Protein AF-A0A5C7PXZ5-F1 (afdb_monomer_lite)

Structure (mmCIF, N/CA/C/O backbone):
data_AF-A0A5C7PXZ5-F1
#
_entry.id   AF-A0A5C7PXZ5-F1
#
loop_
_atom_site.group_PDB
_atom_site.id
_atom_site.type_symbol
_atom_site.label_atom_id
_atom_site.label_alt_id
_atom_site.label_comp_id
_atom_site.label_asym_id
_atom_site.label_entity_id
_atom_site.label_seq_id
_atom_site.pdbx_PDB_ins_code
_atom_site.Cartn_x
_atom_site.Cartn_y
_atom_site.Cartn_z
_atom_site.occupancy
_atom_site.B_iso_or_equiv
_atom_site.auth_seq_id
_atom_site.auth_comp_id
_atom_site.auth_asym_id
_atom_site.auth_atom_id
_atom_site.pdbx_PDB_model_num
ATOM 1 N N . MET A 1 1 ? 3.813 -36.160 52.158 1.00 49.31 1 MET A N 1
ATOM 2 C CA . MET A 1 1 ? 2.503 -36.139 51.456 1.00 49.31 1 MET A CA 1
ATOM 3 C C . MET A 1 1 ? 2.066 -34.764 50.925 1.00 49.31 1 MET A C 1
ATOM 5 O O . MET A 1 1 ? 1.296 -34.746 49.976 1.00 49.31 1 MET A O 1
ATOM 9 N N . LYS A 1 2 ? 2.535 -33.619 51.458 1.00 47.44 2 LYS A N 1
ATOM 10 C CA . LYS A 1 2 ? 2.161 -32.284 50.932 1.00 47.44 2 LYS A CA 1
ATOM 11 C C . LYS A 1 2 ? 2.876 -31.877 49.628 1.00 47.44 2 LYS A C 1
ATOM 13 O O . LYS A 1 2 ? 2.254 -31.211 48.817 1.00 47.44 2 LYS A O 1
ATOM 18 N N . LEU A 1 3 ? 4.110 -32.340 49.382 1.00 50.12 3 LEU A N 1
ATOM 19 C CA . LEU A 1 3 ? 4.849 -32.027 48.143 1.00 50.12 3 LEU A CA 1
ATOM 20 C C . LEU A 1 3 ? 4.257 -32.674 46.877 1.00 50.12 3 LEU A C 1
ATOM 22 O O . LEU A 1 3 ? 4.275 -32.067 45.815 1.00 50.12 3 LEU A O 1
ATOM 26 N N . PHE A 1 4 ? 3.669 -33.869 46.980 1.00 51.44 4 PHE A N 1
ATOM 27 C CA . PHE A 1 4 ? 3.073 -34.553 45.821 1.00 51.44 4 PHE A CA 1
ATOM 28 C C . PHE A 1 4 ? 1.766 -33.907 45.332 1.00 51.44 4 PHE A C 1
ATOM 30 O O . PHE A 1 4 ? 1.390 -34.088 44.179 1.00 51.44 4 PHE A O 1
ATOM 37 N N . ARG A 1 5 ? 1.081 -33.122 46.179 1.00 52.03 5 ARG A N 1
ATOM 38 C CA . ARG A 1 5 ? -0.175 -32.441 45.818 1.00 52.03 5 ARG A CA 1
ATOM 39 C C . ARG A 1 5 ? 0.039 -31.136 45.044 1.00 52.03 5 ARG A C 1
ATOM 41 O O . ARG A 1 5 ? -0.860 -30.726 44.323 1.00 52.03 5 ARG A O 1
ATOM 48 N N . SER A 1 6 ? 1.209 -30.510 45.161 1.00 53.41 6 SER A N 1
ATOM 49 C CA . SER A 1 6 ? 1.567 -29.276 44.444 1.00 53.41 6 SER A CA 1
ATOM 50 C C . SER A 1 6 ? 2.290 -29.524 43.114 1.00 53.41 6 SER A C 1
ATOM 52 O O . SER A 1 6 ? 2.285 -28.650 42.254 1.00 53.41 6 SER A O 1
ATOM 54 N N . LEU A 1 7 ? 2.854 -30.718 42.908 1.00 56.22 7 LEU A N 1
ATOM 55 C CA . LEU A 1 7 ? 3.503 -31.106 41.647 1.00 56.22 7 LEU A CA 1
ATOM 56 C C . LEU A 1 7 ? 2.503 -31.542 40.562 1.00 56.22 7 LEU A C 1
ATOM 58 O O . LEU A 1 7 ? 2.746 -31.318 39.380 1.00 56.22 7 LEU A O 1
ATOM 62 N N . ALA A 1 8 ? 1.357 -32.108 40.950 1.00 62.12 8 ALA A N 1
ATOM 63 C CA . ALA A 1 8 ? 0.322 -32.567 40.022 1.00 62.12 8 ALA A CA 1
ATOM 64 C C . ALA A 1 8 ? -0.288 -31.455 39.130 1.00 62.12 8 ALA A C 1
ATOM 66 O O . ALA A 1 8 ? -0.346 -31.655 37.917 1.00 62.12 8 ALA A O 1
ATOM 67 N N . PRO A 1 9 ? -0.695 -30.274 39.649 1.00 60.69 9 PRO A N 1
ATOM 68 C CA . PRO A 1 9 ? -1.223 -29.204 38.795 1.00 60.69 9 PRO A CA 1
ATOM 69 C C . PRO A 1 9 ? -0.147 -28.572 37.899 1.00 60.69 9 PRO A C 1
ATOM 71 O O . PRO A 1 9 ? -0.453 -28.130 36.796 1.00 60.69 9 PRO A O 1
ATOM 74 N N . MET A 1 10 ? 1.117 -28.574 38.332 1.00 62.66 10 MET A N 1
ATOM 75 C CA . MET A 1 10 ? 2.237 -28.035 37.555 1.00 62.66 10 MET A CA 1
ATOM 76 C C . MET A 1 10 ? 2.627 -28.971 36.399 1.00 62.66 10 MET A C 1
ATOM 78 O O . MET A 1 10 ? 2.881 -28.508 35.291 1.00 62.66 10 MET A O 1
ATOM 82 N N . ALA A 1 11 ? 2.581 -30.289 36.622 1.00 64.06 11 ALA A N 1
ATOM 83 C CA . ALA A 1 11 ? 2.761 -31.287 35.569 1.00 64.06 11 ALA A CA 1
ATOM 84 C C . ALA A 1 11 ? 1.606 -31.273 34.550 1.00 64.06 11 ALA A C 1
ATOM 86 O O . ALA A 1 11 ? 1.847 -31.409 33.353 1.00 64.06 11 ALA A O 1
ATOM 87 N N . LEU A 1 12 ? 0.366 -31.047 35.001 1.00 66.75 12 LEU A N 1
ATOM 88 C CA . LEU A 1 12 ? -0.795 -30.929 34.114 1.00 66.75 12 LEU A CA 1
ATOM 89 C C . LEU A 1 12 ? -0.745 -29.643 33.270 1.00 66.75 12 LEU A C 1
ATOM 91 O O . LEU A 1 12 ? -1.049 -29.686 32.082 1.00 66.75 12 LEU A O 1
ATOM 95 N N . ALA A 1 13 ? -0.294 -28.523 33.845 1.00 64.25 13 ALA A N 1
ATOM 96 C CA . ALA A 1 13 ? -0.066 -27.279 33.108 1.00 64.25 13 ALA A CA 1
ATOM 97 C C . ALA A 1 13 ? 1.065 -27.415 32.071 1.00 64.25 13 ALA A C 1
ATOM 99 O O . ALA A 1 13 ? 0.911 -26.962 30.941 1.00 64.25 13 ALA A O 1
ATOM 100 N N . ALA A 1 14 ? 2.167 -28.092 32.413 1.00 62.34 14 ALA A N 1
ATOM 101 C CA . ALA A 1 14 ? 3.251 -28.378 31.471 1.00 62.34 14 ALA A CA 1
ATOM 102 C C . ALA A 1 14 ? 2.803 -29.314 30.331 1.00 62.34 14 ALA A C 1
ATOM 104 O O . ALA A 1 14 ? 3.175 -29.101 29.179 1.00 62.34 14 ALA A O 1
ATOM 105 N N . ALA A 1 15 ? 1.955 -30.305 30.627 1.00 61.81 15 ALA A N 1
ATOM 106 C CA . ALA A 1 15 ? 1.370 -31.189 29.620 1.00 61.81 15 ALA A CA 1
ATOM 107 C C . ALA A 1 15 ? 0.373 -30.457 28.698 1.00 61.81 15 ALA A C 1
ATOM 109 O O . ALA A 1 15 ? 0.361 -30.714 27.498 1.00 61.81 15 ALA A O 1
ATOM 110 N N . LEU A 1 16 ? -0.415 -29.511 29.225 1.00 62.34 16 LEU A N 1
ATOM 111 C CA . LEU A 1 16 ? -1.320 -28.661 28.435 1.00 62.34 16 LEU A CA 1
ATOM 112 C C . LEU A 1 16 ? -0.563 -27.643 27.562 1.00 62.34 16 LEU A C 1
ATOM 114 O O . LEU A 1 16 ? -0.990 -27.380 26.441 1.00 62.34 16 LEU A O 1
ATOM 118 N N . LEU A 1 17 ? 0.575 -27.111 28.030 1.00 57.78 17 LEU A N 1
ATOM 119 C CA . LEU A 1 17 ? 1.456 -26.260 27.217 1.00 57.78 17 LEU A CA 1
ATOM 120 C C . LEU A 1 17 ? 2.140 -27.050 26.090 1.00 57.78 17 LEU A C 1
ATOM 122 O O . LEU A 1 17 ? 2.257 -26.538 24.982 1.00 57.78 17 LEU A O 1
ATOM 126 N N . ALA A 1 18 ? 2.548 -28.298 26.343 1.00 57.47 18 ALA A N 1
ATOM 127 C CA . ALA A 1 18 ? 3.116 -29.175 25.315 1.00 57.47 18 ALA A CA 1
ATOM 128 C C . ALA A 1 18 ? 2.061 -29.665 24.302 1.00 57.47 18 ALA A C 1
ATOM 130 O O . ALA A 1 18 ? 2.370 -29.835 23.126 1.00 57.47 18 ALA A O 1
ATOM 131 N N . ALA A 1 19 ? 0.804 -29.837 24.727 1.00 54.91 19 ALA A N 1
ATOM 132 C CA . ALA A 1 19 ? -0.304 -30.226 23.851 1.00 54.91 19 ALA A CA 1
ATOM 133 C C . ALA A 1 19 ? -0.785 -29.099 22.915 1.00 54.91 19 ALA A C 1
ATOM 135 O O . ALA A 1 19 ? -1.476 -29.379 21.941 1.00 54.91 19 ALA A O 1
ATOM 136 N N . CYS A 1 20 ? -0.408 -27.843 23.178 1.00 57.19 20 CYS A N 1
ATOM 137 C CA . CYS A 1 20 ? -0.696 -26.695 22.310 1.00 57.19 20 CYS A CA 1
ATOM 138 C C . CYS A 1 20 ? 0.466 -26.367 21.344 1.00 57.19 20 CYS A C 1
ATOM 140 O O . CYS A 1 20 ? 0.427 -25.347 20.665 1.00 57.19 20 CYS A O 1
ATOM 142 N N . GLY A 1 21 ? 1.528 -27.184 21.311 1.00 54.66 21 GLY A N 1
ATOM 143 C CA . GLY A 1 21 ? 2.786 -26.819 20.651 1.00 54.66 21 GLY A CA 1
ATOM 144 C C . GLY A 1 21 ? 3.535 -27.970 19.987 1.00 54.66 21 GLY A C 1
ATOM 145 O O . GLY A 1 21 ? 4.756 -28.034 20.099 1.00 54.66 21 GLY A O 1
ATOM 146 N N . GLY A 1 22 ? 2.845 -28.888 19.307 1.00 53.94 22 GLY A N 1
ATOM 147 C CA . GLY A 1 22 ? 3.546 -29.968 18.610 1.00 53.94 22 GLY A CA 1
ATOM 148 C C . GLY A 1 22 ? 2.640 -30.947 17.883 1.00 53.94 22 GLY A C 1
ATOM 149 O O . GLY A 1 22 ? 2.567 -32.111 18.263 1.00 53.94 22 GLY A O 1
ATOM 150 N N . GLY A 1 23 ? 1.949 -30.480 16.848 1.00 51.88 23 GLY A N 1
ATOM 151 C CA . GLY A 1 23 ? 1.152 -31.355 15.992 1.00 51.88 23 GLY A CA 1
ATOM 152 C C . GLY A 1 23 ? 0.195 -30.612 15.076 1.00 51.88 23 GLY A C 1
ATOM 153 O O . GLY A 1 23 ? -0.898 -31.120 14.836 1.00 51.88 23 GLY A O 1
ATOM 154 N N . ASP A 1 24 ? 0.564 -29.418 14.604 1.00 57.00 24 ASP A N 1
ATOM 155 C CA . ASP A 1 24 ? -0.227 -28.786 13.555 1.00 57.00 24 ASP A CA 1
ATOM 156 C C . ASP A 1 24 ? -0.241 -29.728 12.338 1.00 57.00 24 ASP A C 1
ATOM 158 O O . ASP A 1 24 ? 0.822 -30.229 11.945 1.00 57.00 24 ASP A O 1
ATOM 162 N N . PRO A 1 25 ? -1.419 -30.034 11.761 1.00 60.19 25 PRO A N 1
ATOM 163 C CA . PRO A 1 25 ? -1.467 -30.687 10.461 1.00 60.19 25 PRO A CA 1
ATOM 164 C C . PRO A 1 25 ? -0.656 -29.835 9.487 1.00 60.19 25 PRO A C 1
ATOM 166 O O . PRO A 1 25 ? -0.705 -28.613 9.598 1.00 60.19 25 PRO A O 1
ATOM 169 N N . ASP A 1 26 ? 0.083 -30.471 8.575 1.00 59.69 26 ASP A N 1
ATOM 170 C CA . A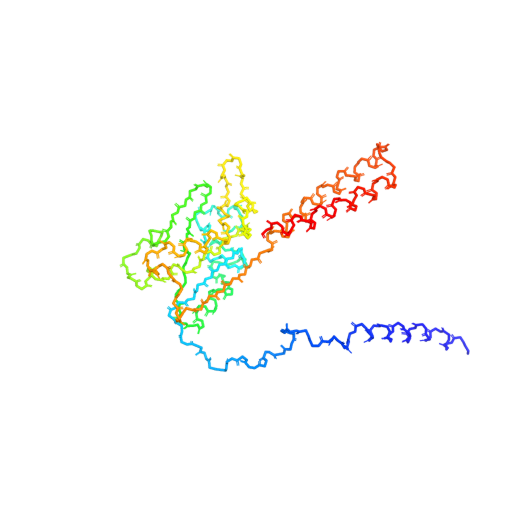SP A 1 26 ? 0.885 -29.796 7.549 1.00 59.69 26 ASP A CA 1
ATOM 171 C C . ASP A 1 26 ? 0.086 -28.624 6.959 1.00 59.69 26 ASP A C 1
ATOM 173 O O . ASP A 1 26 ? -0.892 -28.824 6.233 1.00 59.69 26 ASP A O 1
ATOM 177 N N . VAL A 1 27 ? 0.425 -27.401 7.380 1.00 60.31 27 VAL A N 1
ATOM 178 C CA . VAL A 1 27 ? -0.224 -26.191 6.894 1.00 60.31 27 VAL A CA 1
ATOM 179 C C . VAL A 1 27 ? 0.505 -25.883 5.598 1.00 60.31 27 VAL A C 1
ATOM 181 O O . VAL A 1 27 ? 1.711 -25.626 5.645 1.00 60.31 27 VAL A O 1
ATOM 184 N N . PRO A 1 28 ? -0.161 -25.909 4.431 1.00 52.69 28 PRO A N 1
ATOM 185 C CA . PRO A 1 28 ? 0.512 -25.631 3.171 1.00 52.69 28 PRO A CA 1
ATOM 186 C C . PRO A 1 28 ? 1.295 -24.311 3.262 1.00 52.69 28 PRO A C 1
ATOM 188 O O . PRO A 1 28 ? 0.706 -23.244 3.425 1.00 52.69 28 PRO A O 1
ATOM 191 N N . GLY A 1 29 ? 2.629 -24.399 3.207 1.00 54.91 29 GLY A N 1
ATOM 192 C CA . GLY A 1 29 ? 3.542 -23.256 3.332 1.00 54.91 29 GLY A CA 1
ATOM 193 C C . GLY A 1 29 ? 4.209 -23.030 4.701 1.00 54.91 29 GLY A C 1
ATOM 194 O O . GLY A 1 29 ? 4.941 -22.051 4.821 1.00 54.91 29 GLY A O 1
ATOM 195 N N . SER A 1 30 ? 4.013 -23.888 5.715 1.00 60.41 30 SER A N 1
ATOM 196 C CA . SER A 1 30 ? 4.630 -23.727 7.052 1.00 60.41 30 SER A CA 1
ATOM 197 C C . SER A 1 30 ? 5.912 -24.539 7.295 1.00 60.41 30 SER A C 1
ATOM 199 O O . SER A 1 30 ? 6.583 -24.329 8.305 1.00 60.41 30 SER A O 1
ATOM 201 N N . GLY A 1 31 ? 6.270 -25.468 6.404 1.00 61.38 31 GLY A N 1
ATOM 202 C CA . GLY A 1 31 ? 7.578 -26.136 6.411 1.00 61.38 31 GLY A CA 1
ATOM 203 C C . GLY A 1 31 ? 8.673 -25.275 5.771 1.00 61.38 31 GLY A C 1
ATOM 204 O O . GLY A 1 31 ? 8.380 -24.322 5.048 1.00 61.38 31 GLY A O 1
ATOM 205 N N . SER A 1 32 ? 9.955 -25.620 5.974 1.00 56.16 32 SER A N 1
ATOM 206 C CA . SER A 1 32 ? 11.015 -25.083 5.105 1.00 56.16 32 SER A CA 1
ATOM 207 C C . SER A 1 32 ? 10.620 -25.358 3.652 1.00 56.16 32 SER A C 1
ATOM 209 O O . SER A 1 32 ? 10.245 -26.497 3.367 1.00 56.16 32 SER A O 1
ATOM 211 N N . PRO A 1 33 ? 10.651 -24.361 2.749 1.00 59.06 33 PRO A N 1
ATOM 212 C CA . PRO A 1 33 ? 10.072 -24.505 1.422 1.00 59.06 33 PRO A CA 1
ATOM 213 C C . PRO A 1 33 ? 10.777 -25.630 0.654 1.00 59.06 33 PRO A C 1
ATOM 215 O O . PRO A 1 33 ? 11.867 -25.468 0.109 1.00 59.06 33 PRO A O 1
ATOM 218 N N . SER A 1 34 ? 10.149 -26.804 0.640 1.00 56.66 34 SER A N 1
ATOM 219 C CA . SER A 1 34 ? 10.570 -27.948 -0.156 1.00 56.66 34 SER A CA 1
ATOM 220 C C . SER A 1 34 ? 10.249 -27.623 -1.614 1.00 56.66 34 SER A C 1
ATOM 222 O O . SER A 1 34 ? 9.107 -27.300 -1.937 1.00 56.66 34 SER A O 1
ATOM 224 N N . GLY A 1 35 ? 11.253 -27.675 -2.490 1.00 58.41 35 GLY A N 1
ATOM 225 C CA . GLY A 1 35 ? 11.094 -27.319 -3.902 1.00 58.41 35 GLY A CA 1
ATOM 226 C C . GLY A 1 35 ? 11.288 -25.834 -4.220 1.00 58.41 35 GLY A C 1
ATOM 227 O O . GLY A 1 35 ? 11.073 -25.444 -5.366 1.00 58.41 35 GLY A O 1
ATOM 228 N N . ALA A 1 36 ? 11.736 -25.007 -3.263 1.00 58.94 36 ALA A N 1
ATOM 229 C CA . ALA A 1 36 ? 12.250 -23.684 -3.612 1.00 58.94 36 ALA A CA 1
ATOM 230 C C . ALA A 1 36 ? 13.445 -23.838 -4.575 1.00 58.94 36 ALA A C 1
ATOM 232 O O . ALA A 1 36 ? 14.365 -24.610 -4.280 1.00 58.94 36 ALA A O 1
ATOM 233 N N . PRO A 1 37 ? 13.456 -23.129 -5.717 1.00 63.38 37 PRO A N 1
ATOM 234 C CA . PRO A 1 37 ? 14.586 -23.159 -6.633 1.00 63.38 37 PRO A CA 1
ATOM 235 C C . PRO A 1 37 ? 15.880 -22.782 -5.905 1.00 63.38 37 PRO A C 1
ATOM 237 O O . PRO A 1 37 ? 15.967 -21.730 -5.275 1.00 63.38 37 PRO A O 1
ATOM 240 N N . THR A 1 38 ? 16.897 -23.636 -5.998 1.00 70.06 38 THR A N 1
ATOM 241 C CA . THR A 1 38 ? 18.237 -23.352 -5.454 1.00 70.06 38 THR A CA 1
ATOM 242 C C . THR A 1 38 ? 19.061 -22.471 -6.389 1.00 70.06 38 THR A C 1
ATOM 244 O O . THR A 1 38 ? 20.034 -21.850 -5.965 1.00 70.06 38 THR A O 1
ATOM 247 N N . ALA A 1 39 ? 18.661 -22.388 -7.661 1.00 72.88 39 ALA A N 1
ATOM 248 C CA . ALA A 1 39 ? 19.200 -21.447 -8.624 1.00 72.88 39 ALA A CA 1
ATOM 249 C C . ALA A 1 39 ? 18.387 -20.151 -8.604 1.00 72.88 39 ALA A C 1
ATOM 251 O O . ALA A 1 39 ? 17.157 -20.157 -8.668 1.00 72.88 39 ALA A O 1
ATOM 252 N N . LYS A 1 40 ? 19.101 -19.029 -8.575 1.00 71.75 40 LYS A N 1
ATOM 253 C CA . LYS A 1 40 ? 18.525 -17.706 -8.790 1.00 71.75 40 LYS A CA 1
ATOM 254 C C . LYS A 1 40 ? 17.885 -17.659 -10.187 1.00 71.75 40 LYS A C 1
ATOM 256 O O . LYS A 1 40 ? 18.571 -17.903 -11.178 1.00 71.75 40 LYS A O 1
ATOM 261 N N . GLY A 1 41 ? 16.589 -17.353 -10.263 1.00 76.94 41 GL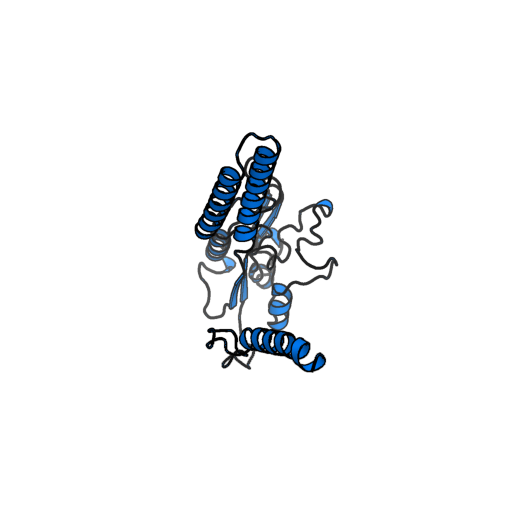Y A N 1
ATOM 262 C CA . GLY A 1 41 ? 15.893 -17.164 -11.540 1.00 76.94 41 GLY A CA 1
ATOM 263 C C . GLY A 1 41 ? 16.480 -15.999 -12.347 1.00 76.94 41 GLY A C 1
ATOM 264 O O . GLY A 1 41 ? 17.009 -15.044 -11.774 1.00 76.94 41 GLY A O 1
ATOM 265 N N . ASN A 1 42 ? 16.396 -16.081 -13.678 1.00 88.00 42 ASN A N 1
ATOM 266 C CA . ASN A 1 42 ? 16.805 -15.001 -14.574 1.00 88.00 42 ASN A CA 1
ATOM 267 C C . ASN A 1 42 ? 15.579 -14.165 -14.961 1.00 88.00 42 ASN A C 1
ATOM 269 O O . ASN A 1 42 ? 14.834 -14.544 -15.862 1.00 88.00 42 ASN A O 1
ATOM 273 N N . PHE A 1 43 ? 15.367 -13.058 -14.252 1.00 93.00 43 PHE A N 1
ATOM 274 C CA . PHE A 1 43 ? 14.221 -12.170 -14.450 1.00 93.00 43 PHE A CA 1
ATOM 275 C C . PHE A 1 43 ? 14.644 -10.883 -15.156 1.00 93.00 43 PHE A C 1
ATOM 277 O O . PHE A 1 43 ? 15.728 -10.363 -14.899 1.00 93.00 43 PHE A O 1
ATOM 284 N N . ALA A 1 44 ? 13.779 -10.361 -16.025 1.00 92.19 44 ALA A N 1
ATOM 285 C CA . ALA A 1 44 ? 14.005 -9.094 -16.720 1.00 92.19 44 ALA A CA 1
ATOM 286 C C . ALA A 1 44 ? 13.523 -7.886 -15.902 1.00 92.19 44 ALA A C 1
ATOM 288 O O . ALA A 1 44 ? 14.056 -6.786 -16.051 1.00 92.19 44 ALA A O 1
ATOM 289 N N . ALA A 1 45 ? 12.530 -8.095 -15.036 1.00 93.56 45 ALA A N 1
ATOM 290 C CA . ALA A 1 45 ? 11.975 -7.084 -14.152 1.00 93.56 45 ALA A CA 1
ATOM 291 C C . ALA A 1 45 ? 11.493 -7.710 -12.839 1.00 93.56 45 ALA A C 1
ATOM 293 O O . ALA A 1 45 ? 11.088 -8.873 -12.790 1.00 93.56 45 ALA A O 1
ATOM 294 N N . PHE A 1 46 ? 11.522 -6.905 -11.777 1.00 95.94 46 PHE A N 1
ATOM 295 C CA . PHE A 1 46 ? 10.895 -7.224 -10.502 1.00 95.94 46 PHE A CA 1
ATOM 296 C C . PHE A 1 46 ? 9.805 -6.191 -10.236 1.00 95.94 46 PHE A C 1
ATOM 298 O O . PHE A 1 46 ? 10.106 -5.028 -9.964 1.00 95.94 46 PHE A O 1
ATOM 305 N N . ILE A 1 47 ? 8.552 -6.612 -10.388 1.00 97.69 47 ILE A N 1
ATOM 306 C CA . ILE A 1 47 ? 7.365 -5.767 -10.305 1.00 97.69 47 ILE A CA 1
ATOM 307 C C . ILE A 1 47 ? 6.699 -5.996 -8.959 1.00 97.69 47 ILE A C 1
ATOM 309 O O . ILE A 1 47 ? 6.340 -7.124 -8.621 1.00 97.69 47 ILE A O 1
ATOM 313 N N . THR A 1 48 ? 6.526 -4.928 -8.188 1.00 98.44 48 THR A N 1
ATOM 314 C CA . THR A 1 48 ? 5.928 -4.998 -6.860 1.00 98.44 48 THR A CA 1
ATOM 315 C C . THR A 1 48 ? 4.685 -4.134 -6.761 1.00 98.44 48 THR A C 1
ATOM 317 O O . THR A 1 48 ? 4.647 -2.993 -7.220 1.00 98.44 48 THR A O 1
ATOM 320 N N . PHE A 1 49 ? 3.663 -4.690 -6.124 1.00 98.75 49 PHE A N 1
ATOM 321 C CA . PHE A 1 49 ? 2.416 -4.020 -5.782 1.00 98.75 49 PHE A CA 1
ATOM 322 C C . PHE A 1 49 ? 2.193 -4.146 -4.282 1.00 98.75 49 PHE A C 1
ATOM 324 O O . PHE A 1 49 ? 2.546 -5.167 -3.682 1.00 98.75 49 PHE A O 1
ATOM 331 N N . GLY A 1 50 ? 1.589 -3.138 -3.663 1.00 98.12 50 GLY A N 1
ATOM 332 C CA . GLY A 1 50 ? 1.321 -3.224 -2.240 1.00 98.12 50 GLY A CA 1
ATOM 333 C C . GLY A 1 50 ? 1.122 -1.904 -1.533 1.00 98.12 50 GLY A C 1
ATOM 334 O O . GLY A 1 50 ? 0.607 -0.933 -2.084 1.00 98.12 50 GLY A O 1
ATOM 335 N N . ASP A 1 51 ? 1.534 -1.895 -0.277 1.00 97.06 51 ASP A N 1
ATOM 336 C CA . ASP A 1 51 ? 1.395 -0.759 0.615 1.00 97.06 51 ASP A CA 1
ATOM 337 C C . ASP A 1 51 ? 2.751 -0.247 1.133 1.00 97.06 51 ASP A C 1
ATOM 339 O O . ASP A 1 51 ? 3.758 -0.306 0.426 1.00 97.06 51 ASP A O 1
ATOM 343 N N . SER A 1 52 ? 2.785 0.271 2.363 1.00 94.62 52 SER A N 1
ATOM 344 C CA . SER A 1 52 ? 3.966 0.842 3.015 1.00 94.62 52 SER A CA 1
ATOM 345 C C . SER A 1 52 ? 5.114 -0.151 3.127 1.00 94.62 52 SER A C 1
ATOM 347 O O . SER A 1 52 ? 6.269 0.259 3.055 1.00 94.62 52 SER A O 1
ATOM 349 N N . LEU A 1 53 ? 4.821 -1.449 3.256 1.00 94.69 53 LEU A N 1
ATOM 350 C CA . LEU A 1 53 ? 5.848 -2.489 3.334 1.00 94.69 53 LEU A CA 1
ATOM 351 C C . LEU A 1 53 ? 6.597 -2.672 2.007 1.00 94.69 53 LEU A C 1
ATOM 353 O O . LEU A 1 53 ? 7.682 -3.250 1.998 1.00 94.69 53 LEU A O 1
ATOM 357 N N . SER A 1 54 ? 6.034 -2.183 0.899 1.00 96.69 54 SER A N 1
ATOM 358 C CA . SER A 1 54 ? 6.603 -2.276 -0.452 1.00 96.69 54 SER A CA 1
ATOM 359 C C . SER A 1 54 ? 6.854 -0.908 -1.101 1.00 96.69 54 SER A C 1
ATOM 361 O O . SER A 1 54 ? 7.227 -0.852 -2.272 1.00 96.69 54 SER A O 1
ATOM 363 N N . ASP A 1 55 ? 6.668 0.185 -0.358 1.00 94.38 55 ASP A N 1
ATOM 364 C CA . ASP A 1 55 ? 6.833 1.552 -0.851 1.00 94.38 55 ASP A CA 1
ATOM 365 C C . ASP A 1 55 ? 8.310 1.968 -0.842 1.00 94.38 55 ASP A C 1
ATOM 367 O O . ASP A 1 55 ? 8.915 2.199 0.209 1.00 94.38 55 ASP A O 1
ATOM 371 N N . VAL A 1 56 ? 8.895 2.061 -2.038 1.00 92.56 56 VAL A N 1
ATOM 372 C CA . VAL A 1 56 ? 10.313 2.406 -2.239 1.00 92.56 56 VAL A CA 1
ATOM 373 C C . VAL A 1 56 ? 10.571 3.915 -2.299 1.00 92.56 56 VAL A C 1
ATOM 375 O O . VAL A 1 56 ? 11.690 4.319 -2.614 1.00 92.56 56 VAL A O 1
ATOM 378 N N . GLY A 1 57 ? 9.575 4.755 -2.006 1.00 90.12 57 GLY A N 1
ATOM 379 C CA . GLY A 1 57 ? 9.762 6.206 -1.959 1.00 90.12 57 GLY A CA 1
ATOM 380 C C . GLY A 1 57 ? 8.711 7.029 -2.700 1.00 90.12 57 GLY A C 1
ATOM 381 O O . GLY A 1 57 ? 9.022 8.151 -3.105 1.00 90.12 57 GLY A O 1
ATOM 382 N N . THR A 1 58 ? 7.493 6.520 -2.892 1.00 92.00 58 THR A N 1
ATOM 383 C CA . THR A 1 58 ? 6.376 7.218 -3.5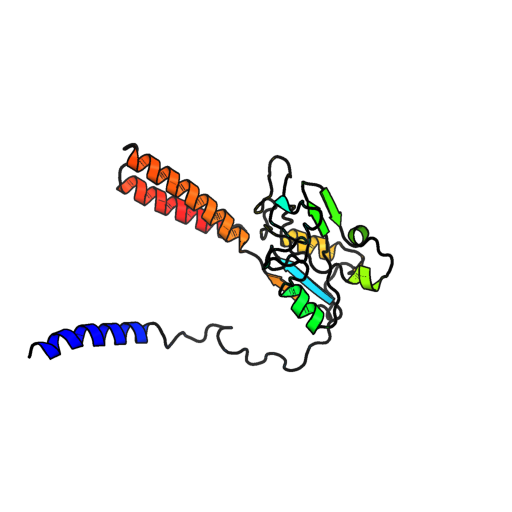61 1.00 92.00 58 THR A CA 1
ATOM 384 C C . THR A 1 58 ? 6.175 8.629 -3.003 1.00 92.00 58 THR A C 1
ATOM 386 O O . THR A 1 58 ? 5.996 9.592 -3.751 1.00 92.00 58 THR A O 1
ATOM 389 N N . TYR A 1 59 ? 6.283 8.770 -1.680 1.00 88.69 59 TYR A N 1
ATOM 390 C CA . TYR A 1 59 ? 6.076 10.028 -0.963 1.00 88.69 59 TYR A CA 1
ATOM 391 C C . TYR A 1 59 ? 7.349 10.853 -0.776 1.00 88.69 59 TYR A C 1
ATOM 393 O O . TYR A 1 59 ? 7.380 11.729 0.077 1.00 88.69 59 TYR A O 1
ATOM 401 N N . SER A 1 60 ? 8.410 10.625 -1.552 1.00 77.56 60 SER A N 1
ATOM 402 C CA . SER A 1 60 ? 9.619 11.465 -1.487 1.00 77.56 60 SER A CA 1
ATOM 403 C C . SER A 1 60 ? 9.367 12.978 -1.676 1.00 77.56 60 SER A C 1
ATOM 405 O O . SER A 1 60 ? 10.127 13.761 -1.110 1.00 77.56 60 SER A O 1
ATOM 407 N N . PRO A 1 61 ? 8.316 13.435 -2.398 1.00 65.88 61 PRO A N 1
ATOM 408 C CA . PRO A 1 61 ? 7.919 14.848 -2.404 1.00 65.88 61 PRO A CA 1
ATOM 409 C C . PRO A 1 61 ? 7.307 15.357 -1.084 1.00 65.88 61 PRO A C 1
ATOM 411 O O . PRO A 1 61 ? 7.108 16.563 -0.933 1.00 65.88 61 PRO A O 1
ATOM 414 N N . ALA A 1 62 ? 6.958 14.475 -0.143 1.00 59.72 62 ALA A N 1
ATOM 415 C CA . ALA A 1 62 ? 6.343 14.850 1.123 1.00 59.72 62 ALA A CA 1
ATOM 416 C C . ALA A 1 62 ? 7.376 15.476 2.083 1.00 59.72 62 ALA A C 1
ATOM 418 O O . ALA A 1 62 ? 8.507 14.996 2.190 1.00 59.72 62 ALA A O 1
ATOM 419 N N . PRO A 1 63 ? 7.002 16.525 2.838 1.00 59.34 63 PRO A N 1
ATOM 420 C CA . PRO A 1 63 ? 7.856 17.081 3.881 1.00 59.34 63 PRO A CA 1
ATOM 421 C C . PRO A 1 63 ? 8.280 16.030 4.917 1.00 59.34 63 PRO A C 1
ATOM 423 O O . PRO A 1 63 ? 7.450 15.277 5.424 1.00 59.34 63 PRO A O 1
ATOM 426 N N . ALA A 1 64 ? 9.550 16.054 5.338 1.00 59.34 64 ALA A N 1
ATOM 427 C CA . ALA A 1 64 ? 10.072 15.160 6.383 1.00 59.34 64 ALA A CA 1
ATOM 428 C C . ALA A 1 64 ? 9.278 15.224 7.711 1.00 59.34 64 ALA A C 1
ATOM 430 O O . ALA A 1 64 ? 9.294 14.277 8.495 1.00 59.34 64 ALA A O 1
ATOM 431 N N . ALA A 1 65 ? 8.540 16.318 7.944 1.00 53.03 65 ALA A N 1
ATOM 432 C CA . ALA A 1 65 ? 7.639 16.510 9.082 1.00 53.03 65 ALA A CA 1
ATOM 433 C C . ALA A 1 65 ? 6.497 15.476 9.172 1.00 53.03 65 ALA A C 1
ATOM 435 O O . ALA A 1 65 ? 5.912 15.320 10.239 1.00 53.03 65 ALA A O 1
ATOM 436 N N . PHE A 1 66 ? 6.204 14.740 8.094 1.00 58.75 66 PHE A N 1
ATOM 437 C CA . PHE A 1 66 ? 5.230 13.643 8.103 1.00 58.75 66 PHE A CA 1
ATOM 438 C C . PHE A 1 66 ? 5.810 12.310 8.614 1.00 58.75 66 PHE A C 1
ATOM 440 O O . PHE A 1 66 ? 5.135 11.288 8.555 1.00 58.75 66 PHE A O 1
ATOM 447 N N . GLY A 1 67 ? 7.054 12.295 9.111 1.00 54.59 67 GLY A N 1
ATOM 448 C CA . GLY A 1 67 ? 7.702 11.083 9.632 1.00 54.59 67 GLY A CA 1
ATOM 449 C C . GLY A 1 67 ? 8.134 10.094 8.545 1.00 54.59 67 GLY A C 1
ATOM 450 O O . GLY A 1 67 ? 8.569 8.991 8.859 1.00 54.59 67 GLY A O 1
ATOM 451 N N . ILE A 1 68 ? 8.036 10.496 7.276 1.00 59.28 68 ILE A N 1
ATOM 452 C CA . ILE A 1 68 ? 8.430 9.713 6.109 1.00 59.28 68 ILE A CA 1
ATOM 453 C C . ILE A 1 68 ? 9.803 10.223 5.658 1.00 59.28 68 ILE A C 1
ATOM 455 O O . ILE A 1 68 ? 9.916 11.222 4.948 1.00 59.28 68 ILE A O 1
ATOM 459 N N . GLN A 1 69 ? 10.872 9.566 6.104 1.00 55.94 69 GLN A N 1
ATOM 460 C CA . GLN A 1 69 ? 12.228 9.907 5.670 1.00 55.94 69 GLN A CA 1
ATOM 461 C C . GLN A 1 69 ? 12.533 9.211 4.340 1.00 55.94 69 GLN A C 1
ATOM 463 O O . GLN A 1 69 ? 12.327 8.008 4.202 1.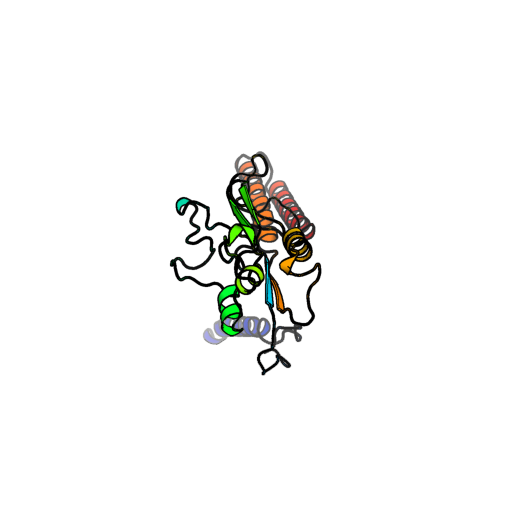00 55.94 69 GLN A O 1
ATOM 468 N N . ALA A 1 70 ? 12.986 9.985 3.347 1.00 58.97 70 ALA A N 1
ATOM 469 C CA . ALA A 1 70 ? 13.241 9.520 1.976 1.00 58.97 70 ALA A CA 1
ATOM 470 C C . ALA A 1 70 ? 12.041 8.822 1.291 1.00 58.97 70 ALA A C 1
ATOM 472 O O . ALA A 1 70 ? 12.230 8.023 0.379 1.00 58.97 70 ALA A O 1
ATOM 473 N N . GLY A 1 71 ? 10.809 9.096 1.736 1.00 72.69 71 GLY A N 1
ATOM 474 C CA . GLY A 1 71 ? 9.602 8.513 1.145 1.00 72.69 71 GLY A CA 1
ATOM 475 C C . GLY A 1 71 ? 9.262 7.079 1.590 1.00 72.69 71 GLY A C 1
ATOM 476 O O . GLY A 1 71 ? 8.281 6.547 1.084 1.00 72.69 71 GLY A O 1
ATOM 477 N N . LYS A 1 72 ? 10.030 6.451 2.499 1.00 84.56 72 LYS A N 1
ATOM 478 C CA . LYS A 1 72 ? 9.907 5.017 2.850 1.00 84.56 72 LYS A CA 1
ATOM 479 C C . LYS A 1 72 ? 9.446 4.783 4.293 1.00 84.56 72 LYS A C 1
ATOM 481 O O . LYS A 1 72 ? 9.777 5.552 5.193 1.00 84.56 72 LYS A O 1
ATOM 486 N N . PHE A 1 73 ? 8.764 3.661 4.534 1.00 87.69 73 PHE A N 1
ATOM 487 C CA . PHE A 1 73 ? 8.261 3.251 5.856 1.00 87.69 73 PHE A CA 1
ATOM 488 C C . PHE A 1 73 ? 9.168 2.186 6.499 1.00 87.69 73 PHE A C 1
ATOM 490 O O . PHE A 1 73 ? 8.794 1.021 6.623 1.00 87.69 73 PHE A O 1
ATOM 497 N N . THR A 1 74 ? 10.388 2.570 6.885 1.00 82.94 74 THR A N 1
ATOM 498 C CA . THR A 1 74 ? 11.396 1.662 7.473 1.00 82.94 74 THR A CA 1
ATOM 499 C C . THR A 1 74 ? 12.215 2.344 8.576 1.00 82.94 74 THR A C 1
ATOM 501 O O . THR A 1 74 ? 12.038 3.531 8.849 1.00 82.94 74 THR A O 1
ATOM 504 N N . THR A 1 75 ? 13.103 1.603 9.250 1.00 65.88 75 THR A N 1
ATOM 505 C CA . THR A 1 75 ? 13.963 2.145 10.310 1.00 65.88 75 THR A CA 1
ATOM 506 C C . THR A 1 75 ? 14.866 3.252 9.763 1.00 65.88 75 THR A C 1
ATOM 508 O O . THR A 1 75 ? 15.706 3.039 8.891 1.00 65.88 75 THR A O 1
ATOM 511 N N . ASN A 1 76 ? 14.622 4.439 10.308 1.00 58.78 76 ASN A N 1
ATOM 512 C CA . ASN A 1 76 ? 15.042 5.776 9.907 1.00 58.78 76 ASN A CA 1
ATOM 513 C C . ASN A 1 76 ? 16.545 5.974 9.636 1.00 58.78 76 ASN A C 1
ATOM 515 O O . ASN A 1 76 ? 17.303 6.367 10.522 1.00 58.78 76 ASN A O 1
ATOM 519 N N . GLY A 1 77 ? 16.949 5.818 8.378 1.00 65.12 77 GLY A N 1
ATOM 520 C CA . GLY A 1 77 ? 18.186 6.382 7.848 1.00 65.12 77 GLY A CA 1
ATOM 521 C C . GLY A 1 77 ? 18.017 6.720 6.365 1.00 65.12 77 GLY A C 1
ATOM 522 O O . GLY A 1 77 ? 17.262 6.026 5.685 1.00 65.12 77 GLY A O 1
ATOM 523 N N . PRO A 1 78 ? 18.720 7.731 5.821 1.00 66.88 78 PRO A N 1
ATOM 524 C CA . PRO A 1 78 ? 18.687 8.035 4.384 1.00 66.88 78 PRO A CA 1
ATOM 525 C C . PRO A 1 78 ? 19.074 6.843 3.491 1.00 66.88 78 PRO A C 1
ATOM 527 O O . PRO A 1 78 ? 18.712 6.799 2.322 1.00 66.88 78 PRO A O 1
ATOM 530 N N . SER A 1 79 ? 19.806 5.874 4.051 1.00 75.88 79 SER A N 1
ATOM 531 C CA . SER A 1 79 ? 20.238 4.630 3.410 1.00 75.88 79 SER A CA 1
ATOM 532 C C . SER A 1 79 ? 19.376 3.411 3.765 1.00 75.88 79 SER A C 1
ATOM 534 O O . SER A 1 79 ? 19.756 2.288 3.441 1.00 75.88 79 SER A O 1
ATOM 536 N N . GLY A 1 80 ? 18.252 3.600 4.462 1.00 82.44 80 GLY A N 1
ATOM 537 C CA . GLY A 1 80 ? 17.348 2.511 4.811 1.00 82.44 80 GLY A CA 1
ATOM 538 C C . GLY A 1 80 ? 16.770 1.861 3.556 1.00 82.44 80 GLY A C 1
ATOM 539 O O . GLY A 1 80 ? 16.206 2.546 2.696 1.00 82.44 80 GLY A O 1
ATOM 540 N N . THR A 1 81 ? 16.907 0.539 3.462 1.00 88.94 81 THR A N 1
ATOM 541 C CA . THR A 1 81 ? 16.285 -0.264 2.409 1.00 88.94 81 THR A CA 1
ATOM 542 C C . THR A 1 81 ? 15.111 -1.062 2.956 1.00 88.94 81 THR A C 1
ATOM 544 O O . THR A 1 81 ? 15.052 -1.397 4.144 1.00 88.94 81 THR A O 1
ATOM 547 N N . ILE A 1 82 ? 14.166 -1.376 2.077 1.00 92.00 82 ILE A N 1
ATOM 548 C CA . ILE A 1 82 ? 13.108 -2.356 2.344 1.00 92.00 82 ILE A CA 1
ATOM 549 C C . ILE A 1 82 ? 13.355 -3.654 1.569 1.00 92.00 82 ILE A C 1
ATOM 551 O O . ILE A 1 82 ? 14.258 -3.748 0.734 1.00 92.00 82 ILE A O 1
ATOM 555 N N . TRP A 1 83 ? 12.541 -4.675 1.838 1.00 95.06 83 TRP A N 1
ATOM 556 C CA . TRP A 1 83 ? 12.675 -5.992 1.211 1.00 95.06 83 TRP A CA 1
ATOM 557 C C . TRP A 1 83 ? 12.659 -5.920 -0.327 1.00 95.06 83 TRP A C 1
ATOM 559 O O . TRP A 1 83 ? 13.432 -6.633 -0.962 1.00 95.06 83 TRP A O 1
ATOM 569 N N . VAL A 1 84 ? 11.862 -5.014 -0.913 1.00 96.50 84 VAL A N 1
ATOM 570 C CA . VAL A 1 84 ? 11.789 -4.797 -2.368 1.00 96.50 84 VAL A CA 1
ATOM 571 C C . VAL A 1 84 ? 13.160 -4.451 -2.946 1.00 96.50 84 VAL A C 1
ATOM 573 O O . VAL A 1 84 ? 13.615 -5.082 -3.897 1.00 96.50 84 VAL A O 1
ATOM 576 N N . GLU A 1 85 ? 13.853 -3.487 -2.343 1.00 94.19 85 GLU A N 1
ATOM 577 C CA . GLU A 1 85 ? 15.174 -3.045 -2.798 1.00 94.19 85 GLU A CA 1
ATOM 578 C C . GLU A 1 85 ? 16.225 -4.140 -2.603 1.00 94.19 85 GLU A C 1
ATOM 580 O O . GLU A 1 85 ? 17.055 -4.369 -3.480 1.00 94.19 85 GLU A O 1
ATOM 585 N N . ASN A 1 86 ? 16.157 -4.869 -1.486 1.00 94.75 86 ASN A N 1
ATOM 586 C CA . ASN A 1 86 ? 17.093 -5.952 -1.188 1.00 94.75 86 ASN A CA 1
ATOM 587 C C . ASN A 1 86 ? 16.934 -7.137 -2.159 1.00 94.75 86 ASN A C 1
ATOM 589 O O . ASN A 1 86 ? 17.931 -7.716 -2.601 1.00 94.75 86 ASN A O 1
ATOM 593 N N . VAL A 1 87 ? 15.696 -7.483 -2.530 1.00 95.50 87 VAL A N 1
ATOM 594 C CA . VAL A 1 87 ? 15.414 -8.511 -3.542 1.00 95.50 87 VAL A CA 1
ATOM 595 C C . VAL A 1 87 ? 15.846 -8.030 -4.925 1.00 95.50 87 VAL A C 1
ATOM 597 O O . VAL A 1 87 ? 16.564 -8.759 -5.605 1.00 95.50 87 VAL A O 1
ATOM 600 N N . ALA A 1 88 ? 15.499 -6.802 -5.323 1.00 95.19 88 ALA A N 1
ATOM 601 C CA . ALA A 1 88 ? 15.922 -6.227 -6.603 1.00 95.19 88 ALA A CA 1
ATOM 602 C C . ALA A 1 88 ? 17.454 -6.238 -6.751 1.00 95.19 88 ALA A C 1
ATOM 604 O O . ALA A 1 88 ? 17.979 -6.750 -7.741 1.00 95.19 88 ALA A O 1
ATOM 605 N N . ALA A 1 89 ? 18.176 -5.778 -5.724 1.00 94.69 89 ALA A N 1
ATOM 606 C CA . ALA A 1 89 ? 19.636 -5.787 -5.691 1.00 94.69 89 ALA A CA 1
ATOM 607 C C . ALA A 1 89 ? 20.203 -7.209 -5.787 1.00 94.69 89 ALA A C 1
ATOM 609 O O . ALA A 1 89 ? 21.098 -7.467 -6.592 1.00 94.69 89 ALA A O 1
ATOM 610 N N . SER A 1 90 ? 19.632 -8.159 -5.038 1.00 93.38 90 SER A N 1
ATOM 611 C CA . SER A 1 90 ? 20.013 -9.574 -5.121 1.00 93.38 90 SER A CA 1
ATOM 612 C C . SER A 1 90 ? 19.750 -10.156 -6.508 1.00 93.38 90 SER A C 1
ATOM 614 O O . SER A 1 90 ? 20.488 -11.039 -6.944 1.00 93.38 90 SER A O 1
ATOM 616 N N . LEU A 1 91 ? 18.740 -9.646 -7.223 1.00 93.25 91 LEU A N 1
ATOM 617 C CA . LEU A 1 91 ? 18.418 -9.981 -8.608 1.00 93.25 91 LEU A CA 1
ATOM 618 C C . LEU A 1 91 ? 19.316 -9.289 -9.641 1.00 93.25 91 LEU A C 1
ATOM 620 O O . LEU A 1 91 ? 19.482 -9.834 -10.728 1.00 93.25 91 LEU A O 1
ATOM 624 N N . GLY A 1 92 ? 20.021 -8.219 -9.273 1.00 93.56 92 GLY A N 1
ATOM 625 C CA . GLY A 1 92 ? 20.760 -7.377 -10.217 1.00 93.56 92 GLY A CA 1
ATOM 626 C C . GLY A 1 92 ? 19.832 -6.476 -11.037 1.00 93.56 92 GLY A C 1
ATOM 627 O O . GLY A 1 92 ? 20.169 -6.100 -12.156 1.00 93.56 92 GLY A O 1
ATOM 628 N N . LEU A 1 93 ? 18.651 -6.170 -10.494 1.00 93.88 93 LEU A N 1
ATOM 629 C CA . LEU A 1 93 ? 17.607 -5.373 -11.125 1.00 93.88 93 LEU A CA 1
ATOM 630 C C . LEU A 1 93 ? 17.505 -4.001 -10.456 1.00 93.88 93 LEU A C 1
ATOM 632 O O . LEU A 1 93 ? 17.679 -3.868 -9.245 1.00 93.88 93 LEU A O 1
ATOM 636 N N . LEU A 1 94 ? 17.192 -2.983 -11.257 1.00 92.31 94 LEU A N 1
ATOM 637 C CA . LEU A 1 94 ? 16.865 -1.649 -10.764 1.00 92.31 94 LEU A CA 1
ATOM 638 C C . LEU A 1 94 ? 15.362 -1.564 -10.492 1.00 92.31 94 LEU A C 1
ATOM 640 O O . LEU A 1 94 ? 14.563 -2.004 -11.316 1.00 92.31 94 LEU A O 1
ATOM 644 N N . VAL A 1 95 ? 14.994 -0.949 -9.371 1.00 93.38 95 VAL A N 1
ATOM 645 C CA . VAL A 1 95 ? 13.604 -0.677 -9.003 1.00 93.38 95 VAL A CA 1
ATOM 646 C C . VAL A 1 95 ? 13.453 0.789 -8.610 1.00 93.38 95 VAL A C 1
ATOM 648 O O . VAL A 1 95 ? 14.248 1.322 -7.839 1.00 93.38 95 VAL A O 1
ATOM 651 N N . THR A 1 96 ? 12.445 1.449 -9.164 1.00 92.75 96 THR A N 1
ATOM 652 C CA . THR A 1 96 ? 12.052 2.825 -8.856 1.00 92.75 96 THR A CA 1
ATOM 653 C C . THR A 1 96 ? 10.529 2.918 -8.734 1.00 92.75 96 THR A C 1
ATOM 655 O O . THR A 1 96 ? 9.820 2.035 -9.240 1.00 92.75 96 THR A O 1
ATOM 658 N N . PRO A 1 97 ? 10.000 3.956 -8.055 1.00 94.06 97 PRO A N 1
ATOM 659 C CA . PRO A 1 97 ? 8.560 4.139 -7.944 1.00 94.06 97 PRO A CA 1
ATOM 660 C C . PRO A 1 97 ? 7.883 4.251 -9.318 1.00 94.06 97 PRO A C 1
ATOM 662 O O . PRO A 1 97 ? 8.306 5.028 -10.175 1.00 94.06 97 PRO A O 1
ATOM 665 N N . GLY A 1 98 ? 6.788 3.517 -9.514 1.00 93.75 98 GLY A N 1
ATOM 666 C CA . GLY A 1 98 ? 5.912 3.639 -10.684 1.00 93.75 98 GLY A CA 1
ATOM 667 C C . GLY A 1 98 ? 5.117 4.952 -10.701 1.00 93.75 98 GLY A C 1
ATOM 668 O O . GLY A 1 98 ? 4.654 5.396 -11.754 1.00 93.75 98 GLY A O 1
ATOM 669 N N . GLU A 1 99 ? 5.001 5.604 -9.548 1.00 93.19 99 GLU A N 1
ATOM 670 C CA . GLU A 1 99 ? 4.378 6.905 -9.343 1.00 93.19 99 GLU A CA 1
ATOM 671 C C . GLU A 1 99 ? 5.019 7.567 -8.122 1.00 93.19 99 GLU A C 1
ATOM 673 O O . GLU A 1 99 ? 5.395 6.885 -7.172 1.00 93.19 99 GLU A O 1
ATOM 678 N N . VAL A 1 100 ? 5.155 8.891 -8.149 1.00 91.50 100 VAL A N 1
ATOM 679 C CA . VAL A 1 100 ? 5.527 9.687 -6.973 1.00 91.50 100 VAL A CA 1
ATOM 680 C C . VAL A 1 100 ? 4.541 10.826 -6.807 1.00 91.50 100 VAL A C 1
ATOM 682 O O . VAL A 1 100 ? 4.032 11.361 -7.794 1.00 91.50 100 VAL A O 1
ATOM 685 N N . GLY A 1 101 ? 4.286 11.238 -5.574 1.00 91.44 101 GLY A N 1
ATOM 686 C CA . GLY A 1 101 ? 3.401 12.365 -5.320 1.00 91.44 101 GLY A CA 1
ATOM 687 C C . GLY A 1 101 ? 2.900 12.428 -3.892 1.00 91.44 101 GLY A C 1
ATOM 688 O O . GLY A 1 101 ? 3.158 11.534 -3.099 1.00 91.44 101 GLY A O 1
ATOM 689 N N . PHE A 1 102 ? 2.218 13.517 -3.565 1.00 90.88 102 PHE A N 1
ATOM 690 C CA . PHE A 1 102 ? 1.647 13.794 -2.252 1.00 90.88 102 PHE A CA 1
ATOM 691 C C . PHE A 1 102 ? 0.627 14.932 -2.388 1.00 90.88 102 PHE A C 1
ATOM 693 O O . PHE A 1 102 ? 0.742 15.777 -3.277 1.00 90.88 102 PHE A O 1
ATOM 700 N N . ASN A 1 103 ? -0.349 14.986 -1.485 1.00 90.44 103 ASN A N 1
ATOM 701 C CA . ASN A 1 103 ? -1.327 16.065 -1.367 1.00 90.44 103 ASN A CA 1
ATOM 702 C C . ASN A 1 103 ? -2.138 16.303 -2.653 1.00 90.44 103 ASN A C 1
ATOM 704 O O . ASN A 1 103 ? -2.234 17.427 -3.150 1.00 90.44 103 ASN A O 1
ATOM 708 N N . GLY A 1 104 ? -2.654 15.215 -3.231 1.00 88.62 104 GLY A N 1
ATOM 709 C CA . GLY A 1 104 ? -3.457 15.234 -4.456 1.00 88.62 104 GLY A CA 1
ATOM 710 C C . GLY A 1 104 ? -2.674 15.525 -5.741 1.00 88.62 104 GLY A C 1
ATOM 711 O O . GLY A 1 104 ? -3.277 15.628 -6.805 1.00 88.62 104 GLY A O 1
ATOM 712 N N . GLN A 1 105 ? -1.347 15.666 -5.670 1.00 90.12 105 GLN A N 1
ATOM 713 C CA . GLN A 1 105 ? -0.477 15.865 -6.829 1.00 90.12 105 GLN A CA 1
ATOM 714 C C . GLN A 1 105 ? 0.375 14.620 -7.053 1.00 90.12 105 GLN A C 1
ATOM 716 O O . GLN A 1 105 ? 1.041 14.162 -6.124 1.00 90.12 105 GLN A O 1
ATOM 721 N N . SER A 1 106 ? 0.401 14.096 -8.278 1.00 92.00 106 SER A N 1
ATOM 722 C CA . SER A 1 106 ? 1.256 12.963 -8.629 1.00 92.00 106 SER A CA 1
ATOM 723 C C . SER A 1 106 ? 1.852 13.074 -10.026 1.00 92.00 106 SER A C 1
ATOM 725 O O . SER A 1 106 ? 1.331 13.750 -10.916 1.00 92.00 106 SER A O 1
ATOM 727 N N . VAL A 1 107 ? 2.984 12.400 -10.207 1.00 91.12 107 VAL A N 1
ATOM 728 C CA . VAL A 1 107 ? 3.658 12.235 -11.489 1.00 91.12 107 VAL A CA 1
ATOM 729 C C . VAL A 1 107 ? 3.934 10.750 -11.673 1.00 91.12 107 VAL A C 1
ATOM 731 O O . VAL A 1 107 ? 4.625 10.122 -10.869 1.00 91.12 107 VAL A O 1
ATOM 734 N N . LYS A 1 108 ? 3.401 10.178 -12.754 1.00 90.38 108 LYS A N 1
ATOM 735 C CA . LYS A 1 108 ? 3.653 8.780 -13.107 1.00 90.38 108 LYS A CA 1
ATOM 736 C C . LYS A 1 108 ? 5.030 8.616 -13.741 1.00 90.38 108 LYS A C 1
ATOM 738 O O . LYS A 1 108 ? 5.536 9.483 -14.458 1.00 90.38 108 LYS A O 1
ATOM 743 N N . CYS A 1 109 ? 5.636 7.470 -13.497 1.00 87.12 109 CYS A N 1
ATOM 744 C CA . CYS A 1 109 ? 6.857 7.050 -14.160 1.00 87.12 109 CYS A CA 1
ATOM 745 C C . CYS A 1 109 ? 6.552 6.718 -15.642 1.00 87.12 109 CYS A C 1
ATOM 747 O O . CYS A 1 109 ? 5.481 6.176 -15.927 1.00 87.12 109 CYS A O 1
ATOM 749 N N . PRO A 1 110 ? 7.430 7.054 -16.610 1.00 85.88 110 PRO A N 1
ATOM 750 C CA . PRO A 1 110 ? 8.810 7.520 -16.443 1.00 85.88 110 PRO A CA 1
ATOM 751 C C . PRO A 1 110 ? 8.984 9.035 -16.275 1.00 85.88 110 PRO A C 1
ATOM 753 O O . PRO A 1 110 ? 10.105 9.472 -16.023 1.00 85.88 110 PRO A O 1
ATOM 756 N N . ALA A 1 111 ? 7.926 9.847 -16.390 1.00 86.25 111 ALA A N 1
ATOM 757 C CA . ALA A 1 111 ? 8.048 11.306 -16.285 1.00 86.25 111 ALA A CA 1
ATOM 758 C C . ALA A 1 111 ? 8.644 11.740 -14.932 1.00 86.25 111 ALA A C 1
ATOM 760 O O . ALA A 1 111 ? 9.474 12.646 -14.884 1.00 86.25 111 ALA A O 1
ATOM 761 N N . ALA A 1 112 ? 8.300 11.021 -13.860 1.00 84.44 112 ALA A N 1
ATOM 762 C CA . ALA A 1 112 ? 8.856 11.213 -12.521 1.00 84.44 112 ALA A CA 1
ATOM 763 C C . ALA A 1 112 ? 10.382 11.014 -12.430 1.00 84.44 112 ALA A C 1
ATOM 765 O O . ALA A 1 112 ? 11.029 11.663 -11.615 1.00 84.44 112 ALA A O 1
ATOM 766 N N . LEU A 1 113 ? 10.968 10.145 -13.264 1.00 82.06 113 LEU A N 1
ATOM 767 C CA . LEU A 1 113 ? 12.407 9.846 -13.233 1.00 82.06 113 LEU A CA 1
ATOM 768 C C . LEU A 1 113 ? 13.262 10.925 -13.894 1.00 82.06 113 LEU A C 1
ATOM 770 O O . LEU A 1 113 ? 14.479 10.901 -13.732 1.00 82.06 113 LEU A O 1
ATOM 774 N N . GLN A 1 114 ? 12.650 11.810 -14.692 1.00 81.94 114 GLN A N 1
ATOM 775 C CA . GLN A 1 114 ? 13.349 12.846 -15.462 1.00 81.94 114 GLN A CA 1
ATOM 776 C C . GLN A 1 114 ? 14.559 12.301 -16.253 1.00 81.94 114 GLN A C 1
ATOM 778 O O . GLN A 1 114 ? 15.563 12.983 -16.442 1.00 81.94 114 GLN A O 1
ATOM 783 N N . SER A 1 115 ? 14.461 11.053 -16.724 1.00 81.88 115 SER A N 1
ATOM 784 C CA . SER A 1 115 ? 15.530 10.337 -17.422 1.00 81.88 115 SER A CA 1
ATOM 785 C C . SER A 1 115 ? 15.057 9.843 -18.783 1.00 81.88 115 SER A C 1
ATOM 787 O O . SER A 1 115 ? 13.958 9.300 -18.923 1.00 81.88 115 SER A O 1
ATOM 789 N N . THR A 1 116 ? 15.909 10.003 -19.794 1.00 84.12 116 THR A N 1
ATOM 790 C CA . THR A 1 116 ? 15.695 9.497 -21.159 1.00 84.12 116 THR A CA 1
ATOM 791 C C . THR A 1 116 ? 16.348 8.135 -21.395 1.00 84.12 116 THR A C 1
ATOM 793 O O . THR A 1 116 ? 16.206 7.572 -22.478 1.00 84.12 116 THR A O 1
ATOM 796 N N . VAL A 1 117 ? 17.057 7.583 -20.402 1.00 86.94 117 VAL A N 1
ATOM 797 C CA . VAL A 1 117 ? 17.750 6.293 -20.522 1.00 86.94 117 VAL A CA 1
ATOM 798 C C . VAL A 1 117 ? 16.723 5.152 -20.465 1.00 86.94 117 VAL A C 1
ATOM 800 O O . VAL A 1 117 ? 16.118 4.951 -19.409 1.00 86.94 117 VAL A O 1
ATOM 803 N N . PRO A 1 118 ? 16.545 4.343 -21.531 1.00 83.38 118 PRO A N 1
ATOM 804 C CA . PRO A 1 118 ? 15.480 3.333 -21.577 1.00 83.38 118 PRO A CA 1
ATOM 805 C C . PRO A 1 118 ? 15.554 2.291 -20.454 1.00 83.38 118 PRO A C 1
ATOM 807 O O . PRO A 1 118 ? 14.527 1.883 -19.919 1.00 83.38 118 PRO A O 1
ATOM 810 N N . ALA A 1 119 ? 16.764 1.885 -20.055 1.00 81.81 119 ALA A N 1
ATOM 811 C CA . ALA A 1 119 ? 16.961 0.949 -18.947 1.00 81.81 119 ALA A CA 1
ATOM 812 C C . ALA A 1 119 ? 16.465 1.515 -17.603 1.00 81.81 119 ALA A C 1
ATOM 814 O O . ALA A 1 119 ? 15.886 0.787 -16.803 1.00 81.81 119 ALA A O 1
ATOM 815 N N . VAL A 1 120 ? 16.628 2.823 -17.380 1.00 85.12 120 VAL A N 1
ATOM 816 C CA . VAL A 1 120 ? 16.134 3.508 -16.176 1.00 85.12 120 VAL A CA 1
ATOM 817 C C . VAL A 1 120 ? 14.613 3.641 -16.232 1.00 85.12 120 VAL A C 1
ATOM 819 O O . VAL A 1 120 ? 13.943 3.358 -15.248 1.00 85.12 120 VAL A O 1
ATOM 822 N N . GLN A 1 121 ? 14.039 3.959 -17.393 1.00 84.50 121 GLN A N 1
ATOM 823 C CA . GLN A 1 121 ? 12.581 4.001 -17.568 1.00 84.50 121 GLN A CA 1
ATOM 824 C C . GLN A 1 121 ? 11.912 2.631 -17.362 1.00 84.50 121 GLN A C 1
ATOM 826 O O . GLN A 1 121 ? 10.782 2.559 -16.897 1.00 84.50 121 GLN A O 1
ATOM 831 N N . ARG A 1 122 ? 12.607 1.526 -17.656 1.00 87.19 122 ARG A N 1
ATOM 832 C CA . ARG A 1 122 ? 12.115 0.167 -17.366 1.00 87.19 122 ARG A CA 1
ATOM 833 C C . ARG A 1 122 ? 12.183 -0.221 -15.888 1.00 87.19 122 ARG A C 1
ATOM 835 O O . ARG A 1 122 ? 11.642 -1.258 -15.532 1.00 87.19 122 ARG A O 1
ATOM 842 N N . SER A 1 123 ? 12.793 0.600 -15.032 1.00 91.69 123 SER A N 1
ATOM 843 C CA . SER A 1 123 ? 12.832 0.353 -13.586 1.00 91.69 123 SER A CA 1
ATOM 844 C C . SER A 1 123 ? 11.581 0.813 -12.835 1.00 91.69 123 SER A C 1
ATOM 846 O O . SER A 1 123 ? 11.516 0.599 -11.631 1.00 91.69 123 SER A O 1
ATOM 848 N N . CYS A 1 124 ? 10.602 1.426 -13.518 1.00 92.88 124 CYS A N 1
ATOM 849 C CA . CYS A 1 124 ? 9.316 1.893 -12.978 1.00 92.88 124 CYS A CA 1
ATOM 850 C C . CYS A 1 124 ? 8.409 0.736 -12.499 1.00 92.88 124 CYS A C 1
ATOM 852 O O . CYS A 1 124 ? 7.301 0.564 -13.009 1.00 92.88 124 CYS A O 1
ATOM 854 N N . THR A 1 125 ? 8.888 -0.110 -11.593 1.00 96.06 125 THR A N 1
ATOM 855 C CA . THR A 1 125 ? 8.284 -1.411 -11.291 1.00 96.06 125 THR A CA 1
ATOM 856 C C . THR A 1 125 ? 7.809 -1.547 -9.850 1.00 96.06 125 THR A C 1
ATOM 858 O O . THR A 1 125 ? 7.124 -2.521 -9.556 1.00 96.06 125 THR A O 1
ATOM 861 N N . ALA A 1 126 ? 8.092 -0.585 -8.965 1.00 97.00 126 ALA A N 1
ATOM 862 C CA . ALA A 1 126 ? 7.534 -0.570 -7.613 1.00 97.00 126 ALA A CA 1
ATOM 863 C C . ALA A 1 126 ? 6.320 0.354 -7.519 1.00 97.00 126 ALA A C 1
ATOM 865 O O . ALA A 1 126 ? 6.448 1.575 -7.543 1.00 97.00 126 ALA A O 1
ATOM 866 N N . TYR A 1 127 ? 5.136 -0.232 -7.394 1.00 97.75 127 TYR A N 1
ATOM 867 C CA . TYR A 1 127 ? 3.866 0.492 -7.328 1.00 97.75 127 TYR A CA 1
ATOM 868 C C . TYR A 1 127 ? 3.301 0.610 -5.913 1.00 97.75 127 TYR A C 1
ATOM 870 O O . TYR A 1 127 ? 2.292 1.288 -5.733 1.00 97.75 127 TYR A O 1
ATOM 878 N N . GLY A 1 128 ? 3.918 -0.047 -4.926 1.00 97.38 128 GLY A N 1
ATOM 879 C CA . GLY A 1 128 ? 3.460 0.015 -3.544 1.00 97.38 128 GLY A CA 1
ATOM 880 C C . GLY A 1 128 ? 3.463 1.447 -3.012 1.00 97.38 128 GLY A C 1
ATOM 881 O O . GLY A 1 128 ? 4.453 2.158 -3.169 1.00 97.38 128 GLY A O 1
ATOM 882 N N . GLN A 1 129 ? 2.363 1.861 -2.380 1.00 96.12 129 GLN A N 1
ATOM 883 C CA . GLN A 1 129 ? 2.269 3.173 -1.736 1.00 96.12 129 GLN A CA 1
ATOM 884 C C . GLN A 1 129 ? 1.775 3.020 -0.305 1.00 96.12 129 GLN A C 1
ATOM 886 O O . GLN A 1 129 ? 0.750 2.375 -0.061 1.00 96.12 129 GLN A O 1
ATOM 891 N N . GLY A 1 130 ? 2.454 3.649 0.650 1.00 94.88 130 GLY A N 1
ATOM 892 C CA . GLY A 1 130 ? 2.027 3.636 2.046 1.00 94.88 130 GLY A CA 1
ATOM 893 C C . GLY A 1 130 ? 0.575 4.060 2.234 1.00 94.88 130 GLY A C 1
ATOM 894 O O . GLY A 1 130 ? 0.107 5.005 1.606 1.00 94.88 130 GLY A O 1
ATOM 895 N N . GLY A 1 131 ? -0.143 3.326 3.082 1.00 95.25 131 GLY A N 1
ATOM 896 C CA . GLY A 1 131 ? -1.562 3.545 3.353 1.00 95.25 131 GLY A CA 1
ATOM 897 C C . GLY A 1 131 ? -2.527 2.931 2.337 1.00 95.25 131 GLY A C 1
ATOM 898 O O . GLY A 1 131 ? -3.715 2.852 2.645 1.00 95.25 131 GLY A O 1
ATOM 899 N N . SER A 1 132 ? -2.056 2.449 1.180 1.00 97.56 132 SER A N 1
ATOM 900 C CA . SER A 1 132 ? -2.920 1.843 0.156 1.00 97.56 132 SER A CA 1
ATOM 901 C C . SER A 1 132 ? -3.685 0.634 0.679 1.00 97.56 132 SER A C 1
ATOM 903 O O . SER A 1 132 ? -3.124 -0.241 1.344 1.00 97.56 132 SER A O 1
ATOM 905 N N . ARG A 1 133 ? -4.968 0.571 0.332 1.00 96.94 133 ARG A N 1
ATOM 906 C CA . ARG A 1 133 ? -5.833 -0.591 0.549 1.00 96.94 133 ARG A CA 1
ATOM 907 C C . ARG A 1 133 ? -5.915 -1.437 -0.719 1.00 96.94 133 ARG A C 1
ATOM 909 O O . ARG A 1 133 ? -5.417 -1.037 -1.774 1.00 96.94 133 ARG A O 1
ATOM 916 N N . VAL A 1 134 ? -6.523 -2.618 -0.630 1.00 96.50 134 VAL A N 1
ATOM 917 C CA . VAL A 1 134 ? -6.637 -3.517 -1.792 1.00 96.50 134 VAL A CA 1
ATOM 918 C C . VAL A 1 134 ? -7.467 -2.875 -2.915 1.00 96.50 134 VAL A C 1
ATOM 920 O O . VAL A 1 134 ? -6.982 -2.784 -4.047 1.00 96.50 134 VAL A O 1
ATOM 923 N N . THR A 1 135 ? -8.659 -2.358 -2.601 1.00 95.25 135 THR A N 1
ATOM 924 C CA . THR A 1 135 ? -9.590 -1.761 -3.586 1.00 95.25 135 THR A CA 1
ATOM 925 C C . THR A 1 135 ? -10.010 -0.320 -3.299 1.00 95.25 135 THR A C 1
ATOM 927 O O . THR A 1 135 ? -10.244 0.436 -4.240 1.00 95.25 135 THR A O 1
ATOM 930 N N . ASP A 1 136 ? -10.107 0.082 -2.032 1.00 94.44 136 ASP A N 1
ATOM 931 C CA . ASP A 1 136 ? -10.622 1.401 -1.645 1.00 94.44 136 ASP A CA 1
ATOM 932 C C . ASP A 1 136 ? -9.544 2.496 -1.771 1.00 94.44 136 ASP A C 1
ATOM 934 O O . ASP A 1 136 ? -8.481 2.361 -1.157 1.00 94.44 136 ASP A O 1
ATOM 938 N N . PRO A 1 137 ? -9.784 3.586 -2.529 1.00 94.62 137 PRO A N 1
ATOM 939 C CA . PRO A 1 137 ? -8.823 4.685 -2.679 1.00 94.62 137 PRO A CA 1
ATOM 940 C C . PRO A 1 137 ? -8.577 5.467 -1.392 1.00 94.62 137 PRO A C 1
ATOM 942 O O . PRO A 1 137 ? -7.570 6.160 -1.294 1.00 94.62 137 PRO A O 1
ATOM 945 N N . ASN A 1 138 ? -9.454 5.348 -0.395 1.00 93.25 138 ASN A N 1
ATOM 946 C CA . ASN A 1 138 ? -9.350 6.075 0.863 1.00 93.25 138 ASN A CA 1
ATOM 947 C C . ASN A 1 138 ? -8.541 5.257 1.871 1.00 93.25 138 ASN A C 1
ATOM 949 O O . ASN A 1 138 ? -9.068 4.623 2.793 1.00 93.25 138 ASN A O 1
ATOM 953 N N . GLY A 1 139 ? -7.233 5.225 1.633 1.00 94.25 139 GLY A N 1
ATOM 954 C CA . GLY A 1 139 ? -6.272 4.566 2.499 1.00 94.25 139 GLY A CA 1
ATOM 955 C C . GLY A 1 139 ? -5.874 5.393 3.721 1.00 94.25 139 GLY A C 1
ATOM 956 O O . GLY A 1 139 ? -6.365 6.494 3.970 1.00 94.25 139 GLY A O 1
ATOM 957 N N . ILE A 1 140 ? -4.941 4.858 4.506 1.00 93.94 140 ILE A N 1
ATOM 958 C CA . ILE A 1 140 ? -4.429 5.547 5.697 1.00 93.94 140 ILE A CA 1
ATOM 959 C C . ILE A 1 140 ? -3.615 6.776 5.281 1.00 93.94 140 ILE A C 1
ATOM 961 O O . ILE A 1 140 ? -2.698 6.677 4.471 1.00 93.94 140 ILE A O 1
ATOM 965 N N . GLY A 1 141 ? -3.919 7.925 5.889 1.00 92.19 141 GLY A N 1
ATOM 966 C CA . GLY A 1 141 ? -3.227 9.188 5.620 1.00 92.19 141 GLY A CA 1
ATOM 967 C C . GLY A 1 141 ? -3.758 9.955 4.407 1.00 92.19 141 GLY A C 1
ATOM 968 O O . GLY A 1 141 ? -3.184 10.990 4.080 1.00 92.19 141 GLY A O 1
ATOM 969 N N . HIS A 1 142 ? -4.828 9.473 3.770 1.00 93.44 142 HIS A N 1
ATOM 970 C CA . HIS A 1 142 ? -5.554 10.173 2.714 1.00 93.44 142 HIS A CA 1
ATOM 971 C C . HIS A 1 142 ? -6.793 10.868 3.283 1.00 93.44 142 HIS A C 1
ATOM 973 O O . HIS A 1 142 ? -7.600 10.235 3.967 1.00 93.44 142 HIS A O 1
ATOM 979 N N . ASP A 1 143 ? -6.957 12.159 3.003 1.00 93.81 143 ASP A N 1
ATOM 980 C CA . ASP A 1 143 ? -8.202 12.873 3.279 1.00 93.81 143 ASP A CA 1
ATOM 981 C C . ASP A 1 143 ? -9.175 12.691 2.099 1.00 93.81 143 ASP A C 1
ATOM 983 O O . ASP A 1 143 ? -8.957 13.288 1.041 1.00 93.81 143 ASP A O 1
ATOM 987 N N . PRO A 1 144 ? -10.275 11.931 2.263 1.00 92.31 144 PRO A N 1
ATOM 988 C CA . PRO A 1 144 ? -11.220 11.664 1.180 1.00 92.31 144 PRO A CA 1
ATOM 989 C C . PRO A 1 144 ? -11.994 12.909 0.714 1.00 92.31 144 PRO A C 1
ATOM 991 O O . PRO A 1 144 ? -12.569 12.900 -0.372 1.00 92.31 144 PRO A O 1
ATOM 994 N N . ALA A 1 145 ? -12.062 13.971 1.525 1.00 93.44 145 ALA A N 1
ATOM 995 C CA . ALA A 1 145 ? -12.804 15.182 1.187 1.00 93.44 145 ALA A CA 1
ATOM 996 C C . ALA A 1 145 ? -11.970 16.156 0.348 1.00 93.44 145 ALA A C 1
ATOM 998 O O . ALA A 1 145 ? -12.508 16.851 -0.514 1.00 93.44 145 ALA A O 1
ATOM 999 N N . THR A 1 146 ? -10.666 16.228 0.613 1.00 92.69 146 THR A N 1
ATOM 1000 C CA . THR A 1 146 ? -9.775 17.225 -0.001 1.00 92.69 146 THR A CA 1
ATOM 1001 C C . THR A 1 146 ? -8.715 16.617 -0.918 1.00 92.69 146 THR A C 1
ATOM 1003 O O . THR A 1 146 ? -8.095 17.342 -1.694 1.00 92.69 146 THR A O 1
ATOM 1006 N N . GLY A 1 147 ? -8.488 15.303 -0.840 1.00 89.94 147 GLY A N 1
ATOM 1007 C CA . GLY A 1 147 ? -7.360 14.619 -1.474 1.00 89.94 147 GLY A CA 1
ATOM 1008 C C . GLY A 1 147 ? -6.009 14.936 -0.823 1.00 89.94 147 GLY A C 1
ATOM 1009 O O . GLY A 1 147 ? -4.963 14.591 -1.376 1.00 89.94 147 GLY A O 1
ATOM 1010 N N . ALA A 1 148 ? -6.008 15.626 0.322 1.00 90.94 148 ALA A N 1
ATOM 1011 C CA . ALA A 1 148 ? -4.793 15.974 1.037 1.00 90.94 148 ALA A CA 1
ATOM 1012 C C . ALA A 1 148 ? -4.109 14.734 1.632 1.00 90.94 148 ALA A C 1
ATOM 1014 O O . ALA A 1 148 ? -4.751 13.743 1.981 1.00 90.94 148 ALA A O 1
ATOM 1015 N N . GLY A 1 149 ? -2.787 14.814 1.790 1.00 90.38 149 GLY A N 1
ATOM 1016 C CA . GLY A 1 149 ? -1.984 13.737 2.368 1.00 90.38 149 GLY A CA 1
ATOM 1017 C C . GLY A 1 149 ? -1.525 12.673 1.366 1.00 90.38 149 GLY A C 1
ATOM 1018 O O . GLY A 1 149 ? -1.103 12.985 0.252 1.00 90.38 149 GLY A O 1
ATOM 1019 N N . ALA A 1 150 ? -1.516 11.414 1.796 1.00 92.62 150 ALA A N 1
ATOM 1020 C CA . ALA A 1 150 ? -1.046 10.281 1.005 1.00 92.62 150 ALA A CA 1
ATOM 1021 C C . ALA A 1 150 ? -1.921 10.056 -0.244 1.00 92.62 150 ALA A C 1
ATOM 1023 O O . ALA A 1 150 ? -3.119 10.329 -0.235 1.00 92.62 150 ALA A O 1
ATOM 1024 N N . LEU A 1 151 ? -1.320 9.557 -1.328 1.00 94.00 151 LEU A N 1
ATOM 1025 C CA . LEU A 1 151 ? -2.036 9.253 -2.575 1.00 94.00 151 LEU A CA 1
ATOM 1026 C C . LEU A 1 151 ? -2.918 8.003 -2.445 1.00 94.00 151 LEU A C 1
ATOM 1028 O O . LEU A 1 151 ? -3.998 7.962 -3.025 1.00 94.00 151 LEU A O 1
ATOM 1032 N N . THR A 1 152 ? -2.424 6.994 -1.716 1.00 95.62 152 THR A N 1
ATOM 1033 C CA . THR A 1 152 ? -3.109 5.727 -1.404 1.00 95.62 152 THR A CA 1
ATOM 1034 C C . THR A 1 152 ? -3.758 5.033 -2.602 1.00 95.62 152 THR A C 1
ATOM 1036 O O . THR A 1 152 ? -4.863 4.499 -2.489 1.00 95.62 152 THR A O 1
ATOM 1039 N N . VAL A 1 153 ? -3.075 5.011 -3.754 1.00 97.56 153 VAL A N 1
ATOM 1040 C CA . VAL A 1 153 ? -3.572 4.326 -4.956 1.00 97.56 153 VAL A CA 1
ATOM 1041 C C . VAL A 1 153 ? -3.824 2.845 -4.633 1.00 97.56 153 VAL A C 1
ATOM 1043 O O . VAL A 1 153 ? -2.871 2.143 -4.293 1.00 97.56 153 VAL A O 1
ATOM 1046 N N . PRO A 1 154 ? -5.062 2.329 -4.768 1.00 97.62 154 PRO A N 1
ATOM 1047 C CA . PRO A 1 154 ? -5.382 0.950 -4.400 1.00 97.62 154 PRO A CA 1
ATOM 1048 C C . PRO A 1 154 ? -4.595 -0.074 -5.201 1.00 97.62 154 PRO A C 1
ATOM 1050 O O . PRO A 1 154 ? -4.298 0.163 -6.371 1.00 97.62 154 PRO A O 1
ATOM 1053 N N . VAL A 1 155 ? -4.339 -1.250 -4.630 1.00 98.38 155 VAL A N 1
ATOM 1054 C CA . VAL A 1 155 ? -3.564 -2.321 -5.287 1.00 98.38 155 VAL A CA 1
ATOM 1055 C C . VAL A 1 155 ? -4.157 -2.723 -6.638 1.00 98.38 155 VAL A C 1
ATOM 1057 O O . VAL A 1 155 ? -3.420 -2.885 -7.611 1.00 98.38 155 VAL A O 1
ATOM 1060 N N . VAL A 1 156 ? -5.485 -2.807 -6.751 1.00 97.75 156 VAL A N 1
ATOM 1061 C CA . VAL A 1 156 ? -6.149 -3.067 -8.044 1.00 97.75 156 VAL A CA 1
ATOM 1062 C C . VAL A 1 156 ? -5.824 -1.993 -9.090 1.00 97.75 156 VAL A C 1
ATOM 1064 O O . VAL A 1 156 ? -5.580 -2.305 -10.256 1.00 97.75 156 VAL A O 1
ATOM 1067 N N . THR A 1 157 ? -5.735 -0.731 -8.670 1.00 98.06 157 THR A N 1
ATOM 1068 C CA . THR A 1 157 ? -5.378 0.404 -9.527 1.00 98.06 157 THR A CA 1
ATOM 1069 C C . THR A 1 157 ? -3.878 0.451 -9.803 1.00 9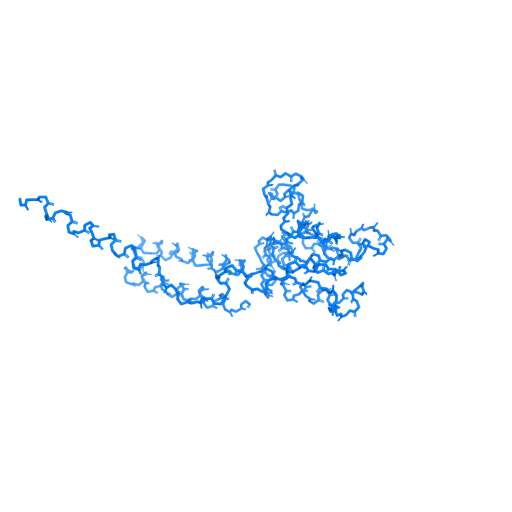8.06 157 THR A C 1
ATOM 1071 O O . THR A 1 157 ? -3.478 0.809 -10.906 1.00 98.06 157 THR A O 1
ATOM 1074 N N . GLN A 1 158 ? -3.030 0.045 -8.857 1.00 98.31 158 GLN A N 1
ATOM 1075 C CA . GLN A 1 158 ? -1.591 -0.108 -9.072 1.00 98.31 158 GLN A CA 1
ATOM 1076 C C . GLN A 1 158 ? -1.307 -1.128 -10.186 1.00 98.31 158 GLN A C 1
ATOM 1078 O O . GLN A 1 158 ? -0.542 -0.842 -11.108 1.00 98.31 158 GLN A O 1
ATOM 1083 N N . ILE A 1 159 ? -1.989 -2.278 -10.158 1.00 98.06 159 ILE A N 1
ATOM 1084 C CA . ILE A 1 159 ? -1.912 -3.304 -11.209 1.00 98.06 159 ILE A CA 1
ATOM 1085 C C . ILE A 1 159 ? -2.407 -2.743 -12.546 1.00 98.06 159 ILE A C 1
ATOM 1087 O O . ILE A 1 159 ? -1.729 -2.882 -13.565 1.00 98.06 159 ILE A O 1
ATOM 1091 N N . ALA A 1 160 ? -3.550 -2.050 -12.551 1.00 97.19 160 ALA A N 1
ATOM 1092 C CA . ALA A 1 160 ? -4.065 -1.403 -13.756 1.00 97.19 160 ALA A CA 1
ATOM 1093 C C . ALA A 1 160 ? -3.086 -0.354 -14.316 1.00 97.19 160 ALA A C 1
ATOM 1095 O O . ALA A 1 160 ? -2.878 -0.288 -15.525 1.00 97.19 160 ALA A O 1
ATOM 1096 N N . ASN A 1 161 ? -2.433 0.426 -13.451 1.00 95.81 161 ASN A N 1
ATOM 1097 C CA . ASN A 1 161 ? -1.414 1.403 -13.832 1.00 95.81 161 ASN A CA 1
ATOM 1098 C C . ASN A 1 161 ? -0.183 0.735 -14.456 1.00 95.81 161 ASN A C 1
ATOM 1100 O O . ASN A 1 161 ? 0.388 1.291 -15.394 1.00 95.81 161 ASN A O 1
ATOM 1104 N N . HIS A 1 162 ? 0.224 -0.441 -13.970 1.00 95.81 162 HIS A N 1
ATOM 1105 C CA . HIS A 1 162 ? 1.298 -1.211 -14.592 1.00 95.81 162 HIS A CA 1
ATOM 1106 C C . HIS A 1 162 ? 0.926 -1.676 -15.997 1.00 95.81 162 HIS A C 1
ATOM 1108 O O . HIS A 1 162 ? 1.658 -1.410 -16.947 1.00 95.81 162 HIS A O 1
ATOM 1114 N N . LEU A 1 163 ? -0.249 -2.289 -16.143 1.00 95.56 163 LEU A N 1
ATOM 1115 C CA . LEU A 1 163 ? -0.744 -2.744 -17.440 1.00 95.56 163 LEU A CA 1
ATOM 1116 C C . LEU A 1 163 ? -0.955 -1.575 -18.413 1.00 95.56 163 LEU A C 1
ATOM 1118 O O . LEU A 1 163 ? -0.717 -1.714 -19.605 1.00 95.56 163 LEU A O 1
ATOM 1122 N N . ALA A 1 164 ? -1.341 -0.396 -17.930 1.00 93.31 164 ALA A N 1
ATOM 1123 C CA . ALA A 1 164 ? -1.480 0.792 -18.768 1.00 93.31 164 ALA A CA 1
ATOM 1124 C C . ALA A 1 164 ? -0.136 1.441 -19.150 1.00 93.31 164 ALA A C 1
ATOM 1126 O O . ALA A 1 164 ? -0.109 2.311 -20.022 1.00 93.31 164 ALA A O 1
ATOM 1127 N N . ASN A 1 165 ? 0.977 1.069 -18.508 1.00 87.31 165 ASN A N 1
ATOM 1128 C CA . ASN A 1 165 ? 2.262 1.705 -18.757 1.00 87.31 165 ASN A CA 1
ATOM 1129 C C . ASN A 1 165 ? 2.886 1.173 -20.068 1.00 87.31 165 ASN A C 1
ATOM 1131 O O . ASN A 1 165 ? 3.236 -0.009 -20.168 1.00 87.31 165 ASN A O 1
ATOM 1135 N N . PRO A 1 166 ? 3.091 2.039 -21.081 1.00 81.75 166 PRO A N 1
ATOM 1136 C CA . PRO A 1 166 ? 3.586 1.622 -22.390 1.00 81.75 166 PRO A CA 1
ATOM 1137 C C . PRO A 1 166 ? 5.013 1.056 -22.354 1.00 81.75 166 PRO A C 1
ATOM 1139 O O . PRO A 1 166 ? 5.375 0.297 -23.250 1.00 81.75 166 PRO A O 1
ATOM 1142 N N . ALA A 1 167 ? 5.812 1.353 -21.321 1.00 81.81 167 ALA A N 1
ATOM 1143 C CA . ALA A 1 167 ? 7.145 0.769 -21.151 1.00 81.81 167 ALA A CA 1
ATOM 1144 C C . ALA A 1 167 ? 7.109 -0.763 -20.956 1.00 81.81 167 ALA A C 1
ATOM 1146 O O . ALA A 1 167 ? 8.095 -1.444 -21.261 1.00 81.81 167 ALA A O 1
ATOM 1147 N N . PHE A 1 168 ? 5.969 -1.299 -20.502 1.00 86.31 168 PHE A N 1
ATOM 1148 C CA . PHE A 1 168 ? 5.747 -2.724 -20.228 1.00 86.31 168 PHE A CA 1
ATOM 1149 C C . PHE A 1 168 ? 4.774 -3.388 -21.219 1.00 86.31 168 PHE A C 1
ATOM 1151 O O . PHE A 1 168 ? 4.573 -4.598 -21.189 1.00 86.31 168 PHE A O 1
ATOM 1158 N N . GLY A 1 169 ? 4.223 -2.626 -22.171 1.00 83.56 169 GLY A N 1
ATOM 1159 C CA . GLY A 1 169 ? 3.522 -3.184 -23.330 1.00 83.56 169 GLY A CA 1
ATOM 1160 C C . GLY A 1 169 ? 2.190 -3.873 -23.026 1.00 83.56 169 GLY A C 1
ATOM 1161 O O . GLY A 1 169 ? 1.809 -4.782 -23.762 1.00 83.56 169 GLY A O 1
ATOM 1162 N N . GLY A 1 170 ? 1.472 -3.469 -21.973 1.00 87.88 170 GLY A N 1
ATOM 1163 C CA . GLY A 1 170 ? 0.108 -3.960 -21.745 1.00 87.88 170 GLY A CA 1
ATOM 1164 C C . GLY A 1 170 ? -0.008 -5.301 -21.028 1.00 87.88 170 GLY A C 1
ATOM 1165 O O . GLY A 1 170 ? -1.116 -5.819 -20.904 1.00 87.88 170 GLY A O 1
ATOM 1166 N N . ARG A 1 171 ? 1.106 -5.907 -20.608 1.00 91.00 171 ARG A N 1
ATOM 1167 C CA . ARG A 1 171 ? 1.129 -7.280 -20.098 1.00 91.00 171 ARG A CA 1
ATOM 1168 C C . ARG A 1 171 ? 2.223 -7.485 -19.062 1.00 91.00 171 ARG A C 1
ATOM 1170 O O . ARG A 1 171 ? 3.214 -6.767 -19.059 1.00 91.00 171 ARG A O 1
ATOM 1177 N N . PHE A 1 172 ? 2.073 -8.553 -18.293 1.00 94.81 172 PHE A N 1
ATOM 1178 C CA . PHE A 1 172 ? 3.184 -9.182 -17.591 1.00 94.81 172 PHE A CA 1
ATOM 1179 C C . PHE A 1 172 ? 3.925 -10.120 -18.549 1.00 94.81 172 PHE A C 1
ATOM 1181 O O . PHE A 1 172 ? 3.290 -10.911 -19.255 1.00 94.81 172 PHE A O 1
ATOM 1188 N N . ALA A 1 173 ? 5.248 -10.015 -18.611 1.00 92.62 173 ALA A N 1
ATOM 1189 C CA . ALA A 1 173 ? 6.078 -10.931 -19.379 1.00 92.62 173 ALA A CA 1
ATOM 1190 C C . ALA A 1 173 ? 6.314 -12.242 -18.613 1.00 92.62 173 ALA A C 1
ATOM 1192 O O . ALA A 1 173 ? 6.260 -12.306 -17.389 1.00 92.62 173 ALA A O 1
ATOM 1193 N N . ASP A 1 174 ? 6.639 -13.294 -19.355 1.00 92.88 174 ASP A N 1
ATOM 1194 C CA . ASP A 1 174 ? 7.096 -14.589 -18.838 1.00 92.88 174 ASP A CA 1
ATOM 1195 C C . ASP A 1 174 ? 8.422 -14.499 -18.060 1.00 92.88 174 ASP A C 1
ATOM 1197 O O . ASP A 1 174 ? 8.733 -15.369 -17.250 1.00 92.88 174 ASP A O 1
ATOM 1201 N N . THR A 1 175 ? 9.186 -13.429 -18.279 1.00 92.62 175 THR A N 1
ATOM 1202 C CA . THR A 1 175 ? 10.435 -13.120 -17.572 1.00 92.62 175 THR A CA 1
ATOM 1203 C C . THR A 1 175 ? 10.262 -12.201 -16.362 1.00 92.62 175 THR A C 1
ATOM 1205 O O . THR A 1 175 ? 11.267 -11.784 -15.780 1.00 92.62 175 THR A O 1
ATOM 1208 N N . ASP A 1 176 ? 9.034 -11.833 -15.998 1.00 93.88 176 ASP A N 1
ATOM 1209 C CA . ASP A 1 176 ? 8.784 -10.933 -14.875 1.00 93.88 176 ASP A CA 1
ATOM 1210 C C . ASP A 1 176 ? 8.633 -11.709 -13.567 1.00 93.88 176 ASP A C 1
ATOM 1212 O O . ASP A 1 176 ? 7.902 -12.696 -13.481 1.00 93.88 176 ASP A O 1
ATOM 1216 N N . LEU A 1 177 ? 9.287 -11.220 -12.512 1.00 95.50 177 LEU A N 1
ATOM 1217 C CA . LEU A 1 177 ? 8.947 -11.605 -11.150 1.00 95.50 177 LEU A CA 1
ATOM 1218 C C . LEU A 1 177 ? 7.937 -10.600 -10.603 1.00 95.50 177 LEU A C 1
ATOM 1220 O O . LEU A 1 177 ? 8.255 -9.420 -10.467 1.00 95.50 177 LEU A O 1
ATOM 1224 N N . ILE A 1 178 ? 6.741 -11.070 -10.261 1.00 97.25 178 ILE A N 1
ATOM 1225 C CA . ILE A 1 178 ? 5.674 -10.235 -9.705 1.00 97.25 178 ILE A CA 1
ATOM 1226 C C . ILE A 1 178 ? 5.503 -10.574 -8.232 1.00 97.25 178 ILE A C 1
ATOM 1228 O O . ILE A 1 178 ? 5.351 -11.743 -7.876 1.00 97.25 178 ILE A O 1
ATOM 1232 N N . ALA A 1 179 ? 5.475 -9.556 -7.381 1.00 98.06 179 ALA A N 1
ATOM 1233 C CA . ALA A 1 179 ? 5.131 -9.718 -5.981 1.00 98.06 179 ALA A CA 1
ATOM 1234 C C . ALA A 1 179 ? 4.029 -8.748 -5.560 1.00 98.06 179 ALA A C 1
ATOM 1236 O O . ALA A 1 179 ? 4.024 -7.573 -5.925 1.00 98.06 179 ALA A O 1
ATOM 1237 N N . VAL A 1 180 ? 3.097 -9.258 -4.761 1.00 98.31 180 VAL A N 1
ATOM 1238 C CA . VAL A 1 180 ? 1.996 -8.487 -4.187 1.00 98.31 180 VAL A CA 1
ATOM 1239 C C . VAL A 1 180 ? 2.042 -8.679 -2.681 1.00 98.31 180 VAL A C 1
ATOM 1241 O O . VAL A 1 180 ? 1.954 -9.812 -2.209 1.00 98.31 180 VAL A O 1
ATOM 1244 N N . PHE A 1 181 ? 2.171 -7.588 -1.931 1.00 97.56 181 PHE A N 1
ATOM 1245 C CA . PHE A 1 181 ? 2.065 -7.626 -0.475 1.00 97.56 181 PHE A CA 1
ATOM 1246 C C . PHE A 1 181 ? 1.192 -6.472 0.020 1.00 97.56 181 PHE A C 1
ATOM 1248 O O . PHE A 1 181 ? 1.604 -5.314 -0.004 1.00 97.56 181 PHE A O 1
ATOM 1255 N N . ALA A 1 182 ? -0.040 -6.803 0.414 1.00 96.00 182 ALA A N 1
ATOM 1256 C CA . ALA A 1 182 ? -1.072 -5.843 0.783 1.00 96.00 182 ALA A CA 1
ATOM 1257 C C . ALA A 1 182 ? -2.113 -6.438 1.744 1.00 96.00 182 ALA A C 1
ATOM 1259 O O . ALA A 1 182 ? -2.100 -7.633 2.040 1.00 96.00 182 ALA A O 1
ATOM 1260 N N . GLY A 1 183 ? -3.060 -5.595 2.165 1.00 94.75 183 GLY A N 1
ATOM 1261 C CA . GLY A 1 183 ? -4.209 -5.952 3.005 1.00 94.75 183 GLY A CA 1
ATOM 1262 C C . GLY A 1 183 ? -4.056 -5.514 4.461 1.00 94.75 183 GLY A C 1
ATOM 1263 O O . GLY A 1 183 ? -5.035 -5.467 5.206 1.00 94.75 183 GLY A O 1
ATOM 1264 N N . ASN A 1 184 ? -2.853 -5.117 4.878 1.00 93.81 184 ASN A N 1
ATOM 1265 C CA . ASN A 1 184 ? -2.602 -4.622 6.228 1.00 93.81 184 ASN A CA 1
ATOM 1266 C C . ASN A 1 184 ? -3.420 -3.359 6.529 1.00 93.81 184 ASN A C 1
ATOM 1268 O O . ASN A 1 184 ? -4.023 -3.263 7.598 1.00 93.81 184 ASN A O 1
ATOM 1272 N N . ASN A 1 185 ? -3.514 -2.427 5.576 1.00 95.75 185 ASN A N 1
ATOM 1273 C CA . ASN A 1 185 ? -4.295 -1.200 5.762 1.00 95.75 185 ASN A CA 1
ATOM 1274 C C . ASN A 1 185 ? -5.803 -1.460 5.831 1.00 95.75 185 ASN A C 1
ATOM 1276 O O . ASN A 1 185 ? -6.489 -0.786 6.591 1.00 95.75 185 ASN A O 1
ATOM 1280 N N . ASP A 1 186 ? -6.324 -2.473 5.136 1.00 95.19 186 ASP A N 1
ATOM 1281 C CA . ASP A 1 186 ? -7.717 -2.899 5.292 1.00 95.19 186 ASP A CA 1
ATOM 1282 C C . ASP A 1 186 ? -7.995 -3.382 6.718 1.00 95.19 186 ASP A C 1
ATOM 1284 O O . ASP A 1 186 ? -8.999 -3.008 7.325 1.00 95.19 186 ASP A O 1
ATOM 1288 N N . VAL A 1 187 ? -7.072 -4.151 7.303 1.00 94.00 187 VAL A N 1
ATOM 1289 C CA . VAL A 1 187 ? -7.177 -4.568 8.707 1.00 94.00 187 VAL A CA 1
ATOM 1290 C C . VAL A 1 187 ? -7.090 -3.366 9.647 1.00 94.00 187 VAL A C 1
ATOM 1292 O O . VAL A 1 187 ? -7.936 -3.235 10.533 1.00 94.00 187 VAL A O 1
ATOM 1295 N N . PHE A 1 188 ? -6.105 -2.485 9.461 1.00 94.94 188 PHE A N 1
ATOM 1296 C CA . PHE A 1 188 ? -5.898 -1.320 10.322 1.00 94.94 188 PHE A CA 1
ATOM 1297 C C . PHE A 1 188 ? -7.069 -0.338 10.279 1.00 94.94 188 PHE A C 1
ATOM 1299 O O . PHE A 1 188 ? -7.509 0.114 11.337 1.00 94.94 188 PHE A O 1
ATOM 1306 N N . THR A 1 189 ? -7.638 -0.070 9.102 1.00 94.19 189 THR A N 1
ATOM 1307 C CA . THR A 1 189 ? -8.835 0.769 8.964 1.00 94.19 189 THR A CA 1
ATOM 1308 C C . THR A 1 189 ? -10.006 0.184 9.751 1.00 94.19 189 THR A C 1
ATOM 1310 O O . THR A 1 189 ? -10.645 0.892 10.530 1.00 94.19 189 THR A O 1
ATOM 1313 N N . GLN A 1 190 ? -10.262 -1.121 9.628 1.00 94.12 190 GLN A N 1
ATOM 1314 C CA . GLN A 1 190 ? -11.370 -1.757 10.346 1.00 94.12 190 GLN A CA 1
ATOM 1315 C C . GLN A 1 190 ? -11.125 -1.841 11.858 1.00 94.12 190 GLN A C 1
ATOM 1317 O O . GLN A 1 190 ? -12.059 -1.685 12.645 1.00 94.12 190 GLN A O 1
ATOM 1322 N N . PHE A 1 191 ? -9.875 -2.020 12.289 1.00 94.31 191 PHE A N 1
ATOM 1323 C CA . PHE A 1 191 ? -9.510 -1.936 13.705 1.00 94.31 191 PHE A CA 1
ATOM 1324 C C . PHE A 1 191 ? -9.705 -0.527 14.266 1.00 94.31 191 PHE A C 1
ATOM 1326 O O . PHE A 1 191 ? -10.221 -0.397 15.373 1.00 94.31 191 PHE A O 1
ATOM 1333 N N . GLY A 1 192 ? -9.367 0.516 13.503 1.00 94.25 192 GLY A N 1
ATOM 1334 C CA . GLY A 1 192 ? -9.638 1.904 13.878 1.00 94.25 192 GLY A CA 1
ATOM 1335 C C . GLY A 1 192 ? -11.133 2.169 14.059 1.00 94.25 192 GLY A C 1
ATOM 1336 O O . GLY A 1 192 ? -11.547 2.663 15.106 1.00 94.25 192 GLY A O 1
ATOM 1337 N N . ILE A 1 193 ? -11.957 1.750 13.091 1.00 93.56 193 ILE A N 1
ATOM 1338 C CA . ILE A 1 193 ? -13.425 1.868 13.162 1.00 93.56 193 ILE A CA 1
ATOM 1339 C C . ILE A 1 193 ? -13.971 1.157 14.404 1.00 93.56 193 ILE A C 1
ATOM 1341 O O . ILE A 1 193 ? -14.772 1.729 15.149 1.00 93.56 193 ILE A O 1
ATOM 1345 N N . PHE A 1 194 ? -13.530 -0.080 14.649 1.00 97.06 194 PHE A N 1
ATOM 1346 C CA . PHE A 1 194 ? -13.932 -0.833 15.832 1.00 97.06 194 PHE A CA 1
ATOM 1347 C C . PHE A 1 194 ? -13.519 -0.125 17.125 1.00 97.06 194 PHE A C 1
ATOM 1349 O O . PHE A 1 194 ? -14.352 0.034 18.013 1.00 97.06 194 PHE A O 1
ATOM 1356 N N . ALA A 1 195 ? -12.271 0.340 17.225 1.00 97.44 195 ALA A N 1
ATOM 1357 C CA . ALA A 1 195 ? -11.763 1.025 18.409 1.00 97.44 195 ALA A CA 1
ATOM 1358 C C . ALA A 1 195 ? -12.564 2.299 18.722 1.00 97.44 195 ALA A C 1
ATOM 1360 O O . ALA A 1 195 ? -12.939 2.520 19.874 1.00 97.44 195 ALA A O 1
ATOM 1361 N N . THR A 1 196 ? -12.902 3.101 17.706 1.00 97.50 196 THR A N 1
ATOM 1362 C CA . THR A 1 196 ? -13.752 4.289 17.874 1.00 97.50 196 THR A CA 1
ATOM 1363 C C . THR A 1 196 ? -15.149 3.920 18.373 1.00 97.50 196 THR A C 1
ATOM 1365 O O . THR A 1 196 ? -15.627 4.521 19.337 1.00 97.50 196 THR A O 1
ATOM 1368 N N . LYS A 1 197 ? -15.798 2.911 17.773 1.00 97.94 197 LYS A N 1
ATOM 1369 C CA . LYS A 1 197 ? -17.120 2.440 18.222 1.00 97.94 197 LYS A CA 1
ATOM 1370 C C . LYS A 1 197 ? -17.073 1.899 19.648 1.00 97.94 197 LYS A C 1
ATOM 1372 O O . LYS A 1 197 ? -17.920 2.249 20.464 1.00 97.94 197 LYS A O 1
ATOM 1377 N N . ALA A 1 198 ? -16.066 1.092 19.969 1.00 98.12 198 ALA A N 1
ATOM 1378 C CA . ALA A 1 198 ? -15.886 0.524 21.299 1.00 98.12 198 ALA A CA 1
ATOM 1379 C C . ALA A 1 198 ? -15.720 1.617 22.366 1.00 98.12 198 ALA A C 1
ATOM 1381 O O . ALA A 1 198 ? -16.370 1.552 23.409 1.00 98.12 198 ALA A O 1
ATOM 1382 N N . ALA A 1 199 ? -14.930 2.658 22.082 1.00 98.19 199 ALA A N 1
ATOM 1383 C CA . ALA A 1 199 ? -14.768 3.800 22.979 1.00 98.19 199 ALA A CA 1
ATOM 1384 C C . ALA A 1 199 ? -16.089 4.560 23.200 1.00 98.19 199 ALA A C 1
ATOM 1386 O O . ALA A 1 199 ? -16.412 4.919 24.332 1.00 98.19 199 ALA A O 1
ATOM 1387 N N . GLN A 1 200 ? -16.884 4.765 22.144 1.00 98.25 200 GLN A N 1
ATOM 1388 C CA . GLN A 1 200 ? -18.202 5.404 22.248 1.00 98.25 200 GLN A CA 1
ATOM 1389 C C . GLN A 1 200 ? -19.181 4.573 23.087 1.00 98.25 200 GLN A C 1
ATOM 1391 O O . GLN A 1 200 ? -19.839 5.117 23.974 1.00 98.25 200 GLN A O 1
ATOM 1396 N N . ILE A 1 201 ? -19.242 3.259 22.856 1.00 98.44 201 ILE A N 1
ATOM 1397 C CA . ILE A 1 201 ? -20.082 2.333 23.630 1.00 98.44 201 ILE A CA 1
ATOM 1398 C C . ILE A 1 201 ? -19.679 2.361 25.109 1.00 98.44 201 ILE A C 1
ATOM 1400 O O . ILE A 1 201 ? -20.534 2.459 25.989 1.00 98.44 201 ILE A O 1
ATOM 1404 N N . GLN A 1 202 ? -18.376 2.337 25.399 1.00 97.69 202 GLN A N 1
ATOM 1405 C CA . GLN A 1 202 ? -17.879 2.406 26.770 1.00 97.69 202 GLN A CA 1
ATOM 1406 C C . GLN A 1 202 ? -18.236 3.738 27.443 1.00 97.69 202 GLN A C 1
ATOM 1408 O O . GLN A 1 202 ? -18.668 3.742 28.595 1.00 97.69 202 GLN A O 1
ATOM 1413 N N . ALA A 1 203 ? -18.127 4.859 26.725 1.00 98.06 203 ALA A N 1
ATOM 1414 C CA . ALA A 1 203 ? -18.541 6.164 27.232 1.00 98.06 203 ALA A CA 1
ATOM 1415 C C . ALA A 1 203 ? -20.049 6.216 27.540 1.00 98.06 203 ALA A C 1
ATOM 1417 O O . ALA A 1 203 ? -20.443 6.737 28.583 1.00 98.06 203 ALA A O 1
ATOM 1418 N N . GLN A 1 204 ? -20.895 5.630 26.685 1.00 98.31 204 GLN A N 1
ATOM 1419 C CA . GLN A 1 204 ? -22.342 5.545 26.915 1.00 98.31 204 GLN A CA 1
ATOM 1420 C C . GLN A 1 204 ? -22.688 4.698 28.146 1.00 98.31 204 GLN A C 1
ATOM 1422 O O . GLN A 1 204 ? -23.554 5.088 28.930 1.00 98.31 204 GLN A O 1
ATOM 1427 N N . ALA A 1 205 ? -22.000 3.570 28.339 1.00 97.94 205 ALA A N 1
ATOM 1428 C CA . ALA A 1 205 ? -22.192 2.715 29.507 1.00 97.94 205 ALA A CA 1
ATOM 1429 C C . ALA A 1 205 ? -21.791 3.433 30.807 1.00 97.94 205 ALA A C 1
ATOM 1431 O O . ALA A 1 205 ? -22.538 3.408 31.782 1.00 97.94 205 ALA A O 1
ATOM 1432 N N . LEU A 1 206 ? -20.650 4.136 30.809 1.00 97.50 206 LEU A N 1
ATOM 1433 C CA . LEU A 1 206 ? -20.191 4.930 31.958 1.00 97.50 206 LEU A CA 1
ATOM 1434 C C . LEU A 1 206 ? -21.130 6.097 32.288 1.00 97.50 206 LEU A C 1
ATOM 1436 O O . LEU A 1 206 ? -21.285 6.448 33.454 1.00 97.50 206 LEU A O 1
ATOM 1440 N N . ALA A 1 207 ? -21.778 6.676 31.277 1.00 98.25 207 ALA A N 1
ATOM 1441 C CA . ALA A 1 207 ? -22.785 7.719 31.449 1.00 98.25 207 ALA A CA 1
ATOM 1442 C C . ALA A 1 207 ? -24.165 7.180 31.887 1.00 98.25 207 ALA A C 1
ATOM 1444 O O . ALA A 1 207 ? -25.091 7.968 32.071 1.00 98.25 207 ALA A O 1
ATOM 1445 N N . GLY A 1 208 ? -24.332 5.858 32.028 1.00 97.88 208 GLY A N 1
ATOM 1446 C CA . GLY A 1 208 ? -25.609 5.229 32.383 1.00 97.88 208 GLY A CA 1
ATOM 1447 C C . GLY A 1 208 ? -26.674 5.304 31.284 1.00 97.88 208 GLY A C 1
ATOM 1448 O O . GLY A 1 208 ? -27.850 5.077 31.558 1.00 97.88 208 GLY A O 1
ATOM 1449 N N . LEU A 1 209 ? -26.281 5.625 30.046 1.00 98.50 209 LEU A N 1
ATOM 1450 C CA . LEU A 1 209 ? -27.189 5.728 28.898 1.00 98.50 209 LEU A CA 1
ATOM 1451 C C . LEU A 1 209 ? -27.595 4.354 28.351 1.00 98.50 209 LEU A C 1
ATOM 1453 O O . LEU A 1 209 ? -28.641 4.225 27.720 1.00 98.50 209 LEU A O 1
ATOM 1457 N N . ILE A 1 210 ? -26.761 3.340 28.587 1.00 98.38 210 ILE A N 1
ATOM 1458 C CA . ILE A 1 210 ? -27.007 1.943 28.231 1.00 98.38 210 ILE A CA 1
ATOM 1459 C C . ILE A 1 210 ? -26.635 1.034 29.404 1.00 98.38 210 ILE A C 1
ATOM 1461 O O . ILE A 1 210 ? -25.747 1.342 30.199 1.00 98.38 210 ILE A O 1
ATOM 1465 N N . THR A 1 211 ? -27.309 -0.107 29.497 1.00 98.38 211 THR A N 1
ATOM 1466 C CA . THR A 1 211 ? -26.983 -1.176 30.450 1.00 98.38 211 THR A CA 1
ATOM 1467 C C . THR A 1 211 ? -25.705 -1.920 30.047 1.00 98.38 211 THR A C 1
ATOM 1469 O O . THR A 1 211 ? -25.267 -1.854 28.896 1.00 98.38 211 THR A O 1
ATOM 1472 N N . ALA A 1 212 ? -25.124 -2.678 30.982 1.00 95.50 212 ALA A N 1
ATOM 1473 C CA . ALA A 1 212 ? -23.956 -3.517 30.707 1.00 95.50 212 ALA A CA 1
ATOM 1474 C C . ALA A 1 212 ? -24.222 -4.538 29.582 1.00 95.50 212 ALA A C 1
ATOM 1476 O O . ALA A 1 212 ? -23.405 -4.671 28.674 1.00 95.50 212 ALA A O 1
ATOM 1477 N N . ASP A 1 213 ? -25.394 -5.180 29.583 1.00 97.81 213 ASP A N 1
ATOM 1478 C CA . ASP A 1 213 ? -25.768 -6.161 28.556 1.00 97.81 213 ASP A CA 1
ATOM 1479 C C . ASP A 1 213 ? -25.912 -5.514 27.171 1.00 97.81 213 ASP A C 1
ATOM 1481 O O . ASP A 1 213 ? -25.440 -6.055 26.168 1.00 97.81 213 ASP A O 1
ATOM 1485 N N . GLN A 1 214 ? -26.507 -4.316 27.107 1.00 98.38 214 GLN A N 1
ATOM 1486 C CA . GLN A 1 214 ? -26.587 -3.538 25.866 1.00 98.38 214 GLN A CA 1
ATOM 1487 C C . GLN A 1 214 ? -25.196 -3.155 25.350 1.00 98.38 214 GLN A C 1
ATOM 1489 O O . GLN A 1 214 ? -24.952 -3.239 24.147 1.00 98.38 214 GLN A O 1
ATOM 1494 N N . ALA A 1 215 ? -24.270 -2.785 26.241 1.00 98.25 215 ALA A N 1
ATOM 1495 C CA . ALA A 1 215 ? -22.894 -2.475 25.866 1.00 98.25 215 ALA A CA 1
ATOM 1496 C C . ALA A 1 215 ? -22.164 -3.705 25.298 1.00 98.25 215 ALA A C 1
ATOM 1498 O O . ALA A 1 215 ? -21.523 -3.608 24.251 1.00 98.25 215 ALA A O 1
ATOM 1499 N N . SER A 1 216 ? -22.302 -4.877 25.928 1.00 97.81 216 SER A N 1
ATOM 1500 C CA . SER A 1 216 ? -21.721 -6.129 25.426 1.00 97.81 216 SER A CA 1
ATOM 1501 C C . SER A 1 216 ? -22.276 -6.523 24.055 1.00 97.81 216 SER A C 1
ATOM 1503 O O . SER A 1 216 ? -21.504 -6.873 23.160 1.00 97.81 216 SER A O 1
ATOM 1505 N N . ALA A 1 217 ? -23.593 -6.415 23.855 1.00 98.25 217 ALA A N 1
ATOM 1506 C CA . ALA A 1 217 ? -24.215 -6.681 22.561 1.00 98.25 217 ALA A CA 1
ATOM 1507 C C . ALA A 1 217 ? -23.723 -5.703 21.480 1.00 98.25 217 ALA A C 1
ATOM 1509 O O . ALA A 1 217 ? -23.368 -6.128 20.380 1.00 98.25 217 ALA A O 1
ATOM 1510 N N . ALA A 1 218 ? -23.637 -4.407 21.794 1.00 98.19 218 ALA A N 1
ATOM 1511 C CA . ALA A 1 218 ? -23.145 -3.391 20.867 1.00 98.19 218 ALA A CA 1
ATOM 1512 C C . ALA A 1 218 ? -21.668 -3.602 20.493 1.00 98.19 218 ALA A C 1
ATOM 1514 O O . ALA A 1 218 ? -21.306 -3.445 19.328 1.00 98.19 218 ALA A O 1
ATOM 1515 N N . LEU A 1 219 ? -20.820 -4.013 21.444 1.00 98.25 219 LEU A N 1
ATOM 1516 C CA . LEU A 1 219 ? -19.419 -4.350 21.171 1.00 98.25 219 LEU A CA 1
ATOM 1517 C C . LEU A 1 219 ? -19.298 -5.535 20.213 1.00 98.25 219 LEU A C 1
ATOM 1519 O O . LEU A 1 219 ? -18.512 -5.481 19.267 1.00 98.25 219 LEU A O 1
ATOM 1523 N N . PHE A 1 220 ? -20.101 -6.581 20.419 1.00 97.69 220 PHE A N 1
ATOM 1524 C CA . PHE A 1 220 ? -20.125 -7.735 19.524 1.00 97.69 220 PHE A CA 1
ATOM 1525 C C . PHE A 1 220 ? -20.578 -7.354 18.105 1.00 97.69 220 PHE A C 1
ATOM 1527 O O . PHE A 1 220 ? -19.975 -7.794 17.122 1.00 97.69 220 PHE A O 1
ATOM 1534 N N . GLN A 1 221 ? -21.591 -6.491 17.983 1.00 97.88 221 GLN A N 1
ATOM 1535 C CA . GLN A 1 221 ? -22.023 -5.972 16.683 1.00 97.88 221 GLN A CA 1
ATOM 1536 C C . GLN A 1 221 ? -20.926 -5.138 16.016 1.00 97.88 221 GLN A C 1
ATOM 1538 O O . GLN A 1 221 ? -20.569 -5.410 14.873 1.00 97.88 221 GLN A O 1
ATOM 1543 N N . ALA A 1 222 ? -20.303 -4.204 16.741 1.00 97.56 222 ALA A N 1
ATOM 1544 C CA . ALA A 1 222 ? -19.206 -3.392 16.215 1.00 97.56 222 ALA A CA 1
ATOM 1545 C C . ALA A 1 222 ? -18.022 -4.252 15.738 1.00 97.56 222 ALA A C 1
ATOM 1547 O O . ALA A 1 222 ? -17.429 -3.975 14.694 1.00 97.56 222 ALA A O 1
ATOM 1548 N N . GLN A 1 223 ? -17.688 -5.317 16.475 1.00 95.94 223 GLN A N 1
ATOM 1549 C CA . GLN A 1 223 ? -16.662 -6.277 16.071 1.00 95.94 223 GLN A CA 1
ATOM 1550 C C . GLN A 1 223 ? -17.066 -7.017 14.789 1.00 95.94 223 GLN A C 1
ATOM 1552 O O . GLN A 1 223 ? -16.250 -7.162 13.879 1.00 95.94 223 GLN A O 1
ATOM 1557 N N . THR A 1 224 ? -18.315 -7.477 14.707 1.00 95.56 224 THR A N 1
ATOM 1558 C CA . THR A 1 224 ? -18.846 -8.203 13.544 1.00 95.56 224 THR A CA 1
ATOM 1559 C C . THR A 1 224 ? -18.848 -7.326 12.294 1.00 95.56 224 THR A C 1
ATOM 1561 O O . THR A 1 224 ? -18.392 -7.759 11.236 1.00 95.56 224 THR A O 1
ATOM 1564 N N . GLU A 1 225 ? -19.279 -6.071 12.418 1.00 94.81 225 GLU A N 1
ATOM 1565 C CA . GLU A 1 225 ? -19.256 -5.080 11.339 1.00 94.81 225 GLU A CA 1
ATOM 1566 C C . GLU A 1 225 ? -17.832 -4.815 10.841 1.00 94.81 225 GLU A C 1
ATOM 1568 O O . GLU A 1 225 ? -17.590 -4.859 9.637 1.00 94.81 225 GLU A O 1
ATOM 1573 N N . ALA A 1 226 ? -16.866 -4.620 11.746 1.00 93.19 226 ALA A N 1
ATOM 1574 C CA . ALA A 1 226 ? -15.464 -4.428 11.371 1.00 93.19 226 ALA A CA 1
ATOM 1575 C C . ALA A 1 226 ? -14.883 -5.665 10.661 1.00 93.19 226 ALA A C 1
ATOM 1577 O O . ALA A 1 226 ? -14.164 -5.554 9.667 1.00 93.19 226 ALA A O 1
ATOM 1578 N N . GLN A 1 227 ? -15.221 -6.873 11.126 1.00 91.69 227 GLN A N 1
ATOM 1579 C CA . GLN A 1 227 ? -14.815 -8.110 10.455 1.00 91.69 227 GLN A CA 1
ATOM 1580 C C . GLN A 1 227 ? -15.440 -8.255 9.065 1.00 91.69 227 GLN A C 1
ATOM 1582 O O . GLN A 1 227 ? -14.758 -8.724 8.153 1.0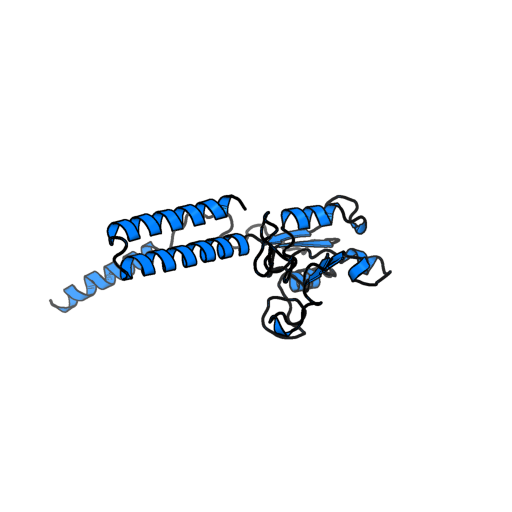0 91.69 227 GLN A O 1
ATOM 1587 N N . ALA A 1 228 ? -16.706 -7.868 8.900 1.00 90.69 228 ALA A N 1
ATOM 1588 C CA . ALA A 1 228 ? -17.386 -7.869 7.611 1.00 90.69 228 ALA A CA 1
ATOM 1589 C C . ALA A 1 228 ? -16.770 -6.838 6.654 1.00 90.69 228 ALA A C 1
ATOM 1591 O O . ALA A 1 228 ? -16.516 -7.169 5.498 1.00 90.69 228 ALA A O 1
ATOM 1592 N N . GLY A 1 229 ? -16.437 -5.643 7.149 1.00 87.88 229 GLY A N 1
ATOM 1593 C CA . GLY A 1 229 ? -15.767 -4.597 6.376 1.00 87.88 229 GLY A CA 1
ATOM 1594 C C . GLY A 1 229 ? -14.421 -5.045 5.799 1.00 87.88 229 GLY A C 1
ATOM 1595 O O . GLY A 1 229 ? -14.108 -4.716 4.660 1.00 87.88 229 GLY A O 1
ATOM 1596 N N . ARG A 1 230 ? -13.657 -5.887 6.516 1.00 83.50 230 ARG A N 1
ATOM 1597 C CA . ARG A 1 230 ? -12.391 -6.452 5.996 1.00 83.50 230 ARG A CA 1
ATOM 1598 C C . ARG A 1 230 ? -12.574 -7.346 4.765 1.00 83.50 230 ARG A C 1
ATOM 1600 O O . ARG A 1 230 ? -11.620 -7.537 4.026 1.00 83.50 230 ARG A O 1
ATOM 1607 N N . LYS A 1 231 ? -13.762 -7.924 4.563 1.00 79.31 231 LYS A N 1
ATOM 1608 C CA . LYS A 1 231 ? -14.059 -8.834 3.438 1.00 79.31 231 LYS A CA 1
ATOM 1609 C C . LYS A 1 231 ? -14.539 -8.106 2.182 1.00 79.31 231 LYS A C 1
ATOM 1611 O O . LYS A 1 231 ? -14.754 -8.752 1.165 1.00 79.31 231 LYS A O 1
ATOM 1616 N N . GLN A 1 232 ? -14.773 -6.801 2.280 1.00 75.31 232 GLN A N 1
ATOM 1617 C CA . GLN A 1 232 ? -15.193 -5.951 1.164 1.00 75.31 232 GLN A CA 1
ATOM 1618 C C . GLN A 1 232 ? -13.994 -5.288 0.461 1.00 75.31 232 GLN A C 1
ATOM 1620 O O . GLN A 1 232 ? -14.198 -4.513 -0.468 1.00 75.31 232 GLN A O 1
ATOM 1625 N N . ALA A 1 233 ? -12.779 -5.570 0.945 1.00 62.75 233 ALA A N 1
ATOM 1626 C CA . ALA A 1 233 ? -11.502 -5.094 0.429 1.00 62.75 233 ALA A CA 1
ATOM 1627 C C . ALA A 1 233 ? -11.073 -5.822 -0.846 1.00 62.75 233 ALA A C 1
ATOM 1629 O O . ALA A 1 233 ? -11.287 -7.051 -0.934 1.00 62.75 233 ALA A O 1
#

pLDDT: mean 84.87, std 15.29, range [47.44, 98.75]

Radius of gyration: 24.07 Å; chains: 1; bounding box: 48×53×75 Å

Secondary structure (DSSP, 8-state):
--HHHHHHHHHHHHHHHHHTSS-----TT-SS-TT--SSPP--SEEEEEESGGG-SSTTTTS-GGGS-BTTB-SSS-TT---HHHHHHHHHT---EESEEEETTEEEETTGGGT---HHHHTTEEE---TT--SS-S--TTB-TTT--B-----HHHHHHHHHH-TTTTTS--TTEEEEEE--HHHHHHHHHHHHHHHHHHHHHHHTTSS-HHHHHHHHHHHHHHHHHHGGG-

Sequence (233 aa):
MKLFRSLAPMALAAALLAACGGGDPDVPGSGSPSGAPTAKGNFAAFITFGDSLSDVGTYSPAPAAFGIQAGKFTTNGPSGTIWVENVAASLGLLVTPGEVGFNGQSVKCPAALQSTVPAVQRSCTAYGQGGSRVTDPNGIGHDPATGAGALTVPVVTQIANHLANPAFGGRFADTDLIAVFAGNNDVFTQFGIFATKAAQIQAQALAGLITADQASAALFQAQTEAQAGRKQA

Foldseek 3Di:
DVVVVVVVVVVVVVVVVVVVPPDDDPDVPPDDDDPDDPDDAQFPAEAEFAALLQFPQQACVPPCVVVQASRHDDDDDVPDDHPSVVVCVVNVHAADAQKHDFFQDIDGPPVVVVDPDLSNSLNNRRHYYHQAAQPDQCGPQADPVRRHGTRNQHRVRSVVSQLPDVSCPNDDDPRYHYYYDYLVRLLVVLVVQLVVQLVVLVVCCVVVVDDPVRSVVSSVVSNVVSVVSSVVD